Protein AF-A0AA37HXV7-F1 (afdb_monomer_lite)

Structure (mmCIF, N/CA/C/O backbone):
data_AF-A0AA37HXV7-F1
#
_entry.id   AF-A0AA37HXV7-F1
#
loop_
_atom_site.group_PDB
_atom_site.id
_atom_site.type_symbol
_atom_site.label_atom_id
_atom_site.label_alt_id
_atom_site.label_comp_id
_atom_site.label_asym_id
_atom_site.label_entity_id
_atom_site.label_seq_id
_atom_site.pdbx_PDB_ins_code
_atom_site.Cartn_x
_atom_site.Cartn_y
_atom_site.Cartn_z
_atom_site.occupancy
_atom_site.B_iso_or_equiv
_atom_site.auth_seq_id
_atom_site.auth_comp_id
_atom_site.auth_asym_id
_atom_site.auth_atom_id
_atom_site.pdbx_PDB_model_num
ATOM 1 N N . MET A 1 1 ? -5.757 -23.510 -102.917 1.00 39.81 1 MET A N 1
ATOM 2 C CA . MET A 1 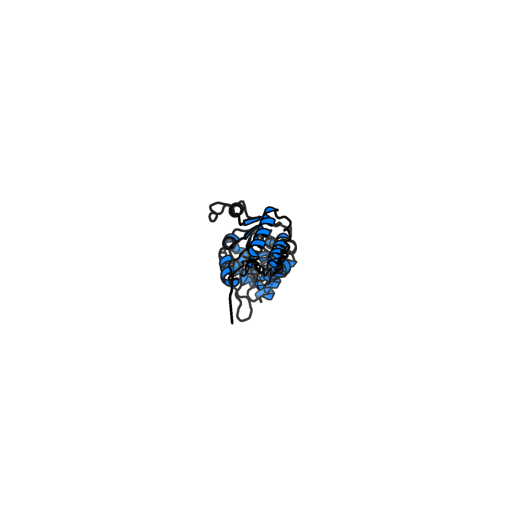1 ? -4.377 -24.038 -102.898 1.00 39.81 1 MET A CA 1
ATOM 3 C C . MET A 1 1 ? -3.640 -23.343 -101.765 1.00 39.81 1 MET A C 1
ATOM 5 O O . MET A 1 1 ? -3.392 -22.154 -101.885 1.00 39.81 1 MET A O 1
ATOM 9 N N . MET A 1 2 ? -3.372 -24.037 -100.654 1.00 39.84 2 MET A N 1
ATOM 10 C CA . MET A 1 2 ? -2.269 -23.631 -99.769 1.00 39.84 2 MET A CA 1
ATOM 11 C C . MET A 1 2 ? -0.951 -23.995 -100.458 1.00 39.84 2 MET A C 1
ATOM 13 O O . MET A 1 2 ? -0.912 -24.998 -101.176 1.00 39.84 2 MET A O 1
ATOM 17 N N . PRO A 1 3 ? 0.082 -23.162 -100.300 1.00 47.56 3 PRO A N 1
ATOM 18 C CA . PRO A 1 3 ? 1.214 -23.508 -99.419 1.00 47.56 3 PRO A CA 1
ATOM 19 C C . PRO A 1 3 ? 1.742 -22.230 -98.710 1.00 47.56 3 PRO A C 1
ATOM 21 O O . PRO A 1 3 ? 1.283 -21.138 -99.016 1.00 47.56 3 PRO A O 1
ATOM 24 N N . GLN A 1 4 ? 2.692 -22.172 -97.780 1.00 36.94 4 GLN A N 1
ATOM 25 C CA . GLN A 1 4 ? 3.446 -23.069 -96.900 1.00 36.94 4 GLN A CA 1
ATOM 26 C C . GLN A 1 4 ? 4.111 -22.115 -95.881 1.00 36.94 4 GLN A C 1
ATOM 28 O O . GLN A 1 4 ? 4.519 -21.013 -96.249 1.00 36.94 4 GLN A O 1
ATOM 33 N N . TYR A 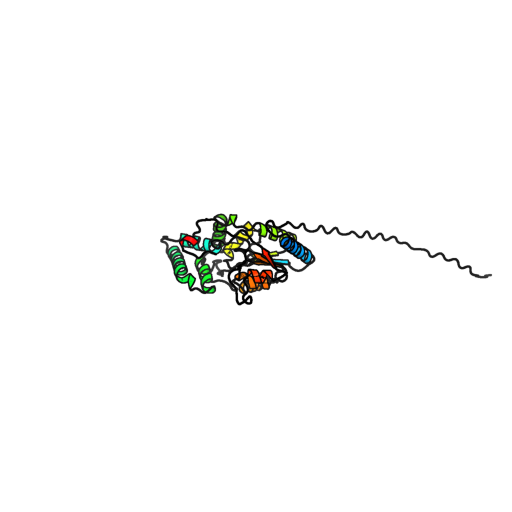1 5 ? 4.234 -22.528 -94.621 1.00 41.19 5 TYR A N 1
ATOM 34 C CA . TYR A 1 5 ? 5.084 -21.865 -93.625 1.00 41.19 5 TYR A CA 1
ATOM 35 C C . TYR A 1 5 ? 6.569 -22.084 -93.949 1.00 41.19 5 TYR A C 1
ATOM 37 O O . TYR A 1 5 ? 6.952 -23.217 -94.228 1.00 41.19 5 TYR A O 1
ATOM 45 N N . THR A 1 6 ? 7.403 -21.051 -93.781 1.00 40.97 6 THR A N 1
ATOM 46 C CA . THR A 1 6 ? 8.803 -21.214 -93.347 1.00 40.97 6 THR A CA 1
ATOM 47 C C . THR A 1 6 ? 9.250 -20.042 -92.479 1.00 40.97 6 THR A C 1
ATOM 49 O O . THR A 1 6 ? 8.996 -18.877 -92.786 1.00 40.97 6 THR A O 1
ATOM 52 N N . ASP A 1 7 ? 9.920 -20.416 -91.397 1.00 43.56 7 ASP A N 1
ATOM 53 C CA . ASP A 1 7 ? 10.338 -19.655 -90.230 1.00 43.56 7 ASP A CA 1
ATOM 54 C C . ASP A 1 7 ? 11.250 -18.454 -90.492 1.00 43.56 7 ASP A C 1
ATOM 56 O O . ASP A 1 7 ? 12.258 -18.561 -91.191 1.00 43.56 7 ASP A O 1
ATOM 60 N N . LYS A 1 8 ? 10.996 -17.359 -89.764 1.00 40.41 8 LYS A N 1
ATOM 61 C CA . LYS A 1 8 ? 12.061 -16.526 -89.192 1.00 40.41 8 LYS A CA 1
ATOM 62 C C . LYS A 1 8 ? 11.689 -16.106 -87.774 1.00 40.41 8 LYS A C 1
ATOM 64 O O . LYS A 1 8 ? 10.814 -15.278 -87.547 1.00 40.41 8 LYS A O 1
ATOM 69 N N . VAL A 1 9 ? 12.406 -16.717 -86.840 1.00 44.56 9 VAL A N 1
ATOM 70 C CA . VAL A 1 9 ? 12.555 -16.334 -85.440 1.00 44.56 9 VAL A CA 1
ATOM 71 C C . VAL A 1 9 ? 12.877 -14.839 -85.349 1.00 44.56 9 VAL A C 1
ATOM 73 O O . VAL A 1 9 ? 13.932 -14.409 -85.811 1.00 44.56 9 VAL A O 1
ATOM 76 N N . LEU A 1 10 ? 11.997 -14.055 -84.724 1.00 38.91 10 LEU A N 1
ATOM 77 C CA . LEU A 1 10 ? 12.388 -12.790 -84.114 1.00 38.91 10 LEU A CA 1
ATOM 78 C C . LEU A 1 10 ? 11.618 -12.578 -82.808 1.00 38.91 10 LEU A C 1
ATOM 80 O O . LEU A 1 10 ? 10.433 -12.262 -82.766 1.00 38.91 10 LEU A O 1
ATOM 84 N N . THR A 1 11 ? 12.360 -12.816 -81.740 1.00 44.06 11 THR A N 1
ATOM 85 C CA . THR A 1 11 ? 12.106 -12.542 -80.334 1.00 44.06 11 THR A CA 1
ATOM 86 C C . THR A 1 11 ? 11.553 -11.135 -80.102 1.00 44.06 11 THR A C 1
ATOM 88 O O . THR A 1 11 ? 12.293 -10.172 -80.270 1.00 44.06 11 THR A O 1
ATOM 91 N N . ILE A 1 12 ? 10.313 -11.002 -79.620 1.00 40.00 12 ILE A N 1
ATOM 92 C CA . ILE A 1 12 ? 9.894 -9.843 -78.815 1.00 40.00 12 ILE A CA 1
ATOM 93 C C . ILE A 1 12 ? 9.020 -10.357 -77.669 1.00 40.00 12 ILE A C 1
ATOM 95 O O . ILE A 1 12 ? 7.839 -10.656 -77.828 1.00 40.00 12 ILE A O 1
ATOM 99 N N . ALA A 1 13 ? 9.649 -10.488 -76.502 1.00 39.41 13 ALA A N 1
ATOM 100 C CA . ALA A 1 13 ? 8.980 -10.678 -75.229 1.00 39.41 13 ALA A CA 1
ATOM 101 C C . ALA A 1 13 ? 8.152 -9.422 -74.917 1.00 39.41 13 ALA A C 1
ATOM 103 O O . ALA A 1 13 ? 8.706 -8.340 -74.723 1.00 39.41 13 ALA A O 1
ATOM 104 N N . LEU A 1 14 ? 6.826 -9.558 -74.876 1.00 39.84 14 LEU A N 1
ATOM 105 C CA . LEU A 1 14 ? 5.950 -8.512 -74.359 1.00 39.84 14 LEU A CA 1
ATOM 106 C C . LEU A 1 14 ? 6.088 -8.489 -72.829 1.00 39.84 14 LEU A C 1
ATOM 108 O O . LEU A 1 14 ? 5.489 -9.289 -72.111 1.00 39.84 14 LEU A O 1
ATOM 112 N N . LEU A 1 15 ? 6.937 -7.583 -72.345 1.00 39.03 15 LEU A N 1
ATOM 113 C CA . LEU A 1 15 ? 7.048 -7.189 -70.945 1.00 39.03 15 LEU A CA 1
ATOM 114 C C . LEU A 1 15 ? 5.711 -6.598 -70.477 1.00 39.03 15 LEU A C 1
ATOM 116 O O . LEU A 1 15 ? 5.388 -5.445 -70.753 1.00 39.03 15 LEU A O 1
ATOM 120 N N . VAL A 1 16 ? 4.935 -7.396 -69.744 1.00 42.59 16 VAL A N 1
ATOM 121 C CA . VAL A 1 16 ? 3.858 -6.901 -68.882 1.00 42.59 16 VAL A CA 1
ATOM 122 C C . VAL A 1 16 ? 4.517 -6.299 -67.644 1.00 42.59 16 VAL A C 1
ATOM 124 O O . VAL A 1 16 ? 4.702 -6.966 -66.629 1.00 42.59 16 VAL A O 1
ATOM 127 N N . THR A 1 17 ? 4.913 -5.032 -67.721 1.00 44.53 17 THR A N 1
ATOM 128 C CA . THR A 1 17 ? 5.356 -4.275 -66.546 1.00 44.53 17 THR A CA 1
ATOM 129 C C . THR A 1 17 ? 4.129 -3.651 -65.891 1.00 44.53 17 THR A C 1
ATOM 131 O O . THR A 1 17 ? 3.803 -2.484 -66.094 1.00 44.53 17 THR A O 1
A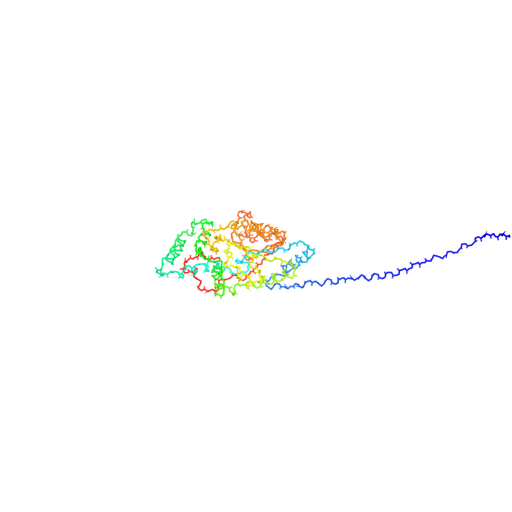TOM 134 N N . PHE A 1 18 ? 3.406 -4.453 -65.110 1.00 45.66 18 PHE A N 1
ATOM 135 C CA . PHE A 1 18 ? 2.423 -3.934 -64.165 1.00 45.66 18 PHE A CA 1
ATOM 136 C C . PHE A 1 18 ? 3.211 -3.264 -63.031 1.00 45.66 18 PHE A C 1
ATOM 138 O O . PHE A 1 18 ? 3.696 -3.928 -62.116 1.00 45.66 18 PHE A O 1
ATOM 145 N N . PHE A 1 19 ? 3.409 -1.947 -63.119 1.00 43.41 19 PHE A N 1
ATOM 146 C CA . PHE A 1 19 ? 3.932 -1.146 -62.012 1.00 43.41 19 PHE A CA 1
ATOM 147 C C . PHE A 1 19 ? 2.860 -1.091 -60.912 1.00 43.41 19 PHE A C 1
ATOM 149 O O . PHE A 1 19 ? 2.103 -0.132 -60.783 1.00 43.41 19 PHE A O 1
ATOM 156 N N . LEU A 1 20 ? 2.778 -2.152 -60.110 1.00 46.53 20 LEU A N 1
ATOM 157 C CA . LEU A 1 20 ? 2.186 -2.090 -58.781 1.00 46.53 20 LEU A CA 1
ATOM 158 C C . LEU A 1 20 ? 3.150 -1.273 -57.923 1.00 46.53 20 LEU A C 1
ATOM 160 O O . LEU A 1 20 ? 4.052 -1.801 -57.278 1.00 46.53 20 LEU A O 1
ATOM 164 N N . VAL A 1 21 ? 2.970 0.048 -57.932 1.00 49.41 21 VAL A N 1
ATOM 165 C CA . VAL A 1 21 ? 3.479 0.897 -56.858 1.00 49.41 21 VAL A CA 1
ATOM 166 C C . VAL A 1 21 ? 2.652 0.544 -55.626 1.00 49.41 21 VAL A C 1
ATOM 168 O O . VAL A 1 21 ? 1.677 1.208 -55.283 1.00 49.41 21 VAL A O 1
ATOM 171 N N . THR A 1 22 ? 3.012 -0.549 -54.957 1.00 50.81 22 THR A N 1
ATOM 172 C CA . THR A 1 22 ? 2.694 -0.723 -53.546 1.00 50.81 22 THR A CA 1
ATOM 173 C C . THR A 1 22 ? 3.441 0.381 -52.822 1.00 50.81 22 THR A C 1
ATOM 175 O O . THR A 1 22 ? 4.604 0.224 -52.451 1.00 50.81 22 THR A O 1
ATOM 178 N N . SER A 1 23 ? 2.791 1.534 -52.660 1.00 48.72 23 SER A N 1
ATOM 179 C CA . SER A 1 23 ? 3.172 2.487 -51.631 1.00 48.72 23 SER A CA 1
ATOM 180 C C . SER A 1 23 ? 3.088 1.729 -50.317 1.00 48.72 23 SER A C 1
ATOM 182 O O . SER A 1 23 ? 2.010 1.549 -49.750 1.00 48.72 23 SER A O 1
ATOM 184 N N . CYS A 1 24 ? 4.235 1.224 -49.875 1.00 45.03 24 CYS A N 1
ATOM 185 C CA . CYS A 1 24 ? 4.436 0.757 -48.525 1.00 45.03 24 CYS A CA 1
ATOM 186 C C . CYS A 1 24 ? 4.174 1.984 -47.653 1.00 45.03 24 CYS A C 1
ATOM 188 O O . CYS A 1 24 ? 5.046 2.833 -47.474 1.00 45.03 24 CYS A O 1
ATOM 190 N N . ARG A 1 25 ? 2.924 2.159 -47.210 1.00 45.50 25 ARG A N 1
ATOM 191 C CA . ARG A 1 25 ? 2.615 3.083 -46.130 1.00 45.50 25 ARG A CA 1
ATOM 192 C C . ARG A 1 25 ? 3.338 2.494 -44.934 1.00 45.50 25 ARG A C 1
ATOM 194 O O . ARG A 1 25 ? 2.813 1.606 -44.270 1.00 45.50 25 ARG A O 1
ATOM 201 N N . THR A 1 26 ? 4.559 2.958 -44.693 1.00 47.03 26 THR A N 1
ATOM 202 C CA . THR A 1 26 ? 5.122 2.958 -43.353 1.00 47.03 26 THR A CA 1
ATOM 203 C C . THR A 1 26 ? 4.067 3.637 -42.501 1.00 47.03 26 THR A C 1
ATOM 205 O O . THR A 1 26 ? 3.875 4.852 -42.577 1.00 47.03 26 THR A O 1
ATOM 208 N N . VAL A 1 27 ? 3.284 2.838 -41.777 1.00 49.47 27 VAL A N 1
ATOM 209 C CA . VAL A 1 27 ? 2.524 3.344 -40.647 1.00 49.47 27 VAL A CA 1
ATOM 210 C C . VAL A 1 27 ? 3.603 3.958 -39.773 1.00 49.47 27 VAL A C 1
ATOM 212 O O . VAL A 1 27 ? 4.400 3.232 -39.184 1.00 49.47 27 VAL A O 1
ATOM 215 N N . ASN A 1 28 ? 3.710 5.287 -39.787 1.00 44.28 28 ASN A N 1
ATOM 216 C CA . ASN A 1 28 ? 4.469 6.001 -38.780 1.00 44.28 28 ASN A CA 1
ATOM 217 C C . ASN A 1 28 ? 3.751 5.678 -37.481 1.00 44.28 28 ASN A C 1
ATOM 219 O O . ASN A 1 28 ? 2.749 6.301 -37.137 1.00 44.28 28 ASN A O 1
ATOM 223 N N . GLN A 1 29 ? 4.200 4.613 -36.828 1.00 52.06 29 GLN A N 1
ATOM 224 C CA . GLN A 1 29 ? 3.787 4.261 -35.494 1.00 52.06 29 GLN A CA 1
ATOM 225 C C . GLN A 1 29 ? 4.320 5.410 -34.647 1.00 52.06 29 GLN A C 1
ATOM 227 O O . GLN A 1 29 ? 5.510 5.474 -34.352 1.00 52.06 29 GLN A O 1
ATOM 232 N N . THR A 1 30 ? 3.473 6.406 -34.392 1.00 57.44 30 THR A N 1
ATOM 233 C CA . THR A 1 30 ? 3.793 7.501 -33.483 1.00 57.44 30 THR A CA 1
ATOM 234 C C . THR A 1 30 ? 4.174 6.850 -32.167 1.00 57.44 30 THR A C 1
ATOM 236 O O . THR A 1 30 ? 3.317 6.270 -31.500 1.00 57.44 30 THR A O 1
ATOM 239 N N . SER A 1 31 ? 5.469 6.862 -31.850 1.00 72.25 31 SER A N 1
ATOM 240 C CA . SER A 1 31 ? 5.980 6.311 -30.603 1.00 72.25 31 SER A CA 1
ATOM 241 C C . SER A 1 31 ? 5.248 6.998 -29.461 1.00 72.25 31 SER A C 1
ATOM 243 O O . SER A 1 31 ? 5.222 8.232 -29.413 1.00 72.25 31 SER A O 1
ATOM 245 N N . ILE A 1 32 ? 4.639 6.216 -28.572 1.00 83.25 32 ILE A N 1
ATOM 246 C CA . ILE A 1 32 ? 3.973 6.754 -27.387 1.00 83.25 32 ILE A CA 1
ATOM 247 C C . ILE A 1 32 ? 5.029 7.562 -26.608 1.00 83.25 32 ILE A C 1
ATOM 249 O O . ILE A 1 32 ? 6.105 7.032 -26.320 1.00 83.25 32 ILE A O 1
ATOM 253 N N . PRO A 1 33 ? 4.798 8.859 -26.335 1.00 87.31 33 PRO A N 1
ATOM 254 C CA . PRO A 1 33 ? 5.817 9.706 -25.735 1.00 87.31 33 PRO A CA 1
ATOM 255 C C . PRO A 1 33 ? 6.066 9.308 -24.275 1.00 87.31 33 PRO A C 1
ATOM 257 O O . PRO A 1 33 ? 5.155 9.343 -23.441 1.00 87.31 33 PRO A O 1
ATOM 260 N N . TYR A 1 34 ? 7.323 8.984 -23.968 1.00 94.06 34 TYR A N 1
ATOM 261 C CA . TYR A 1 34 ? 7.798 8.730 -22.611 1.00 94.06 34 TYR A CA 1
ATOM 262 C C . TYR A 1 34 ? 8.127 10.043 -21.894 1.00 94.06 34 TYR A C 1
ATOM 264 O O . TYR A 1 34 ? 8.890 10.868 -22.402 1.00 94.06 34 TYR A O 1
ATOM 272 N N . GLN A 1 35 ? 7.583 10.226 -20.693 1.00 96.88 35 GLN A N 1
ATOM 273 C CA . GLN A 1 35 ? 7.955 11.317 -19.800 1.00 96.88 35 GLN A CA 1
ATOM 274 C C . GLN A 1 35 ? 9.081 10.855 -18.873 1.00 96.88 35 GLN A C 1
ATOM 276 O O . GLN A 1 35 ? 8.900 9.905 -18.117 1.00 96.88 35 GLN A O 1
ATOM 281 N N . GLN A 1 36 ? 10.229 11.536 -18.914 1.00 97.19 36 GLN A N 1
ATOM 282 C CA . GLN A 1 36 ? 11.330 11.257 -17.989 1.00 97.19 36 GLN A CA 1
ATOM 283 C C . GLN A 1 36 ? 10.863 11.421 -16.538 1.00 97.19 36 GLN A C 1
ATOM 285 O O . GLN A 1 36 ? 10.231 12.419 -16.190 1.00 97.19 36 GLN A O 1
ATOM 290 N N . ILE A 1 37 ? 11.190 10.435 -15.708 1.00 98.00 37 ILE A N 1
ATOM 291 C CA . ILE A 1 37 ? 10.926 10.446 -14.275 1.00 98.00 37 ILE A CA 1
ATOM 292 C C . ILE A 1 37 ? 12.051 11.247 -13.618 1.00 98.00 37 ILE A C 1
ATOM 294 O O . ILE A 1 37 ? 13.210 10.821 -13.605 1.00 98.00 37 ILE A O 1
ATOM 298 N N . THR A 1 38 ? 11.717 12.440 -13.130 1.00 95.94 38 THR A N 1
ATOM 299 C CA . THR A 1 38 ? 12.664 13.343 -12.466 1.00 95.94 38 THR A CA 1
ATOM 300 C C . THR A 1 38 ? 13.196 12.718 -11.179 1.00 95.94 38 THR A C 1
ATOM 302 O O . THR A 1 38 ? 12.444 12.117 -10.423 1.00 95.94 38 THR A O 1
ATOM 305 N N . GLY A 1 39 ? 14.496 12.877 -10.921 1.00 95.31 39 GLY A N 1
ATOM 306 C CA . GLY A 1 39 ? 15.170 12.318 -9.743 1.00 95.31 39 GLY A CA 1
ATOM 307 C C . GLY A 1 39 ? 15.740 10.915 -9.962 1.00 95.31 39 GLY A C 1
ATOM 308 O O . GLY A 1 39 ? 16.703 10.552 -9.296 1.00 95.31 39 GLY A O 1
ATOM 309 N N . TRP A 1 40 ? 15.228 10.169 -10.943 1.00 97.94 40 TRP A N 1
ATOM 310 C CA . TRP A 1 40 ? 15.747 8.846 -11.286 1.00 97.94 40 TRP A CA 1
ATOM 311 C C . TRP A 1 40 ? 16.976 8.929 -12.187 1.00 97.94 40 TRP A C 1
ATOM 313 O O . TRP A 1 40 ? 17.148 9.863 -12.982 1.00 97.94 40 TRP A O 1
ATOM 323 N N . SER A 1 41 ? 17.826 7.907 -12.122 1.00 97.81 41 SER A N 1
ATOM 324 C CA . SER A 1 41 ? 19.011 7.825 -12.968 1.00 97.81 41 SER A CA 1
ATOM 325 C C . SER A 1 41 ? 18.648 7.716 -14.458 1.00 97.81 41 SER A C 1
ATOM 327 O O . SER A 1 41 ? 17.571 7.248 -14.850 1.00 97.81 41 SER A O 1
ATOM 329 N N . ARG A 1 42 ? 19.590 8.100 -15.334 1.00 97.88 42 ARG A N 1
ATOM 330 C CA . ARG A 1 42 ? 19.444 7.894 -16.789 1.00 97.88 42 ARG A CA 1
ATOM 331 C C . ARG A 1 42 ? 19.273 6.415 -17.144 1.00 97.88 42 ARG A C 1
ATOM 333 O O . ARG A 1 42 ? 18.554 6.102 -18.086 1.00 97.88 42 ARG A O 1
ATOM 340 N N . HIS A 1 43 ? 19.930 5.526 -16.397 1.00 97.44 43 HIS A N 1
ATOM 341 C CA . HIS A 1 43 ? 19.836 4.086 -16.609 1.00 97.44 43 HIS A CA 1
ATOM 342 C C . HIS A 1 43 ? 18.429 3.570 -16.287 1.00 97.44 43 HIS A C 1
ATOM 344 O O . HIS A 1 43 ? 17.817 2.930 -17.136 1.00 97.44 43 HIS A O 1
ATOM 350 N N . SER A 1 44 ? 17.878 3.944 -15.132 1.00 98.38 44 SER A N 1
ATOM 351 C CA . SER A 1 44 ? 16.527 3.557 -14.713 1.00 98.38 44 SER A CA 1
ATOM 352 C C . SER A 1 44 ? 15.465 4.066 -15.686 1.00 98.38 44 SER A C 1
ATOM 354 O O . SER A 1 44 ? 14.617 3.300 -16.138 1.00 98.38 44 SER A O 1
ATOM 356 N N . ASN A 1 45 ? 15.553 5.333 -16.108 1.00 98.50 45 ASN A N 1
ATOM 357 C CA . ASN A 1 45 ? 14.661 5.882 -17.135 1.00 98.50 45 ASN A CA 1
ATOM 358 C C . ASN A 1 45 ? 14.750 5.111 -18.466 1.00 98.50 45 ASN A C 1
ATOM 360 O O . ASN A 1 45 ? 13.728 4.855 -19.108 1.00 98.50 45 ASN A O 1
ATOM 364 N N . ALA A 1 46 ? 15.955 4.712 -18.882 1.00 97.75 46 ALA A N 1
ATOM 365 C CA . ALA A 1 46 ? 16.145 3.895 -20.078 1.00 97.75 46 ALA A CA 1
ATOM 366 C C . ALA A 1 46 ? 15.556 2.482 -19.916 1.00 97.75 46 ALA A C 1
ATOM 368 O O . ALA A 1 46 ? 14.923 1.988 -20.848 1.00 97.75 46 ALA A O 1
ATOM 369 N N . GLN A 1 47 ? 15.695 1.853 -18.743 1.00 98.31 47 GLN A N 1
ATOM 370 C CA . GLN A 1 47 ? 15.091 0.549 -18.445 1.00 98.31 47 GLN A CA 1
ATOM 371 C C . GLN A 1 47 ? 13.559 0.606 -18.475 1.00 98.31 47 GLN A C 1
ATOM 373 O O . GLN A 1 47 ? 12.944 -0.256 -19.102 1.00 98.31 47 GLN A O 1
ATOM 378 N N . VAL A 1 48 ? 12.935 1.632 -17.881 1.00 98.50 48 VAL A N 1
ATOM 379 C CA . VAL A 1 48 ? 11.475 1.831 -17.972 1.00 98.50 48 VAL A CA 1
ATOM 380 C C . VAL A 1 48 ? 11.057 2.029 -19.427 1.00 98.50 48 VAL A C 1
ATOM 382 O O . VAL A 1 48 ? 10.138 1.362 -19.895 1.00 98.50 48 VAL A O 1
ATOM 385 N N . THR A 1 49 ? 11.757 2.887 -20.174 1.00 97.81 49 THR A N 1
ATOM 386 C CA . THR A 1 49 ? 11.462 3.126 -21.598 1.00 97.81 49 THR A CA 1
ATOM 387 C C . THR A 1 49 ? 11.529 1.827 -22.405 1.00 97.81 49 THR A C 1
ATOM 389 O O . THR A 1 49 ? 10.613 1.519 -23.166 1.00 97.81 49 THR A O 1
ATOM 392 N N . HIS A 1 50 ? 12.582 1.033 -22.207 1.00 97.06 50 HIS A N 1
ATOM 393 C CA . HIS A 1 50 ? 12.759 -0.251 -22.878 1.00 97.06 50 HIS A CA 1
ATOM 394 C C . HIS A 1 50 ? 11.660 -1.258 -22.506 1.00 97.06 50 HIS A C 1
ATOM 396 O O . HIS A 1 50 ? 11.101 -1.924 -23.378 1.00 97.06 50 HIS A O 1
ATOM 402 N N . PHE A 1 51 ? 11.301 -1.346 -21.224 1.00 98.00 51 PHE A N 1
ATOM 403 C CA . PHE A 1 51 ? 10.199 -2.183 -20.750 1.00 98.00 51 PHE A CA 1
ATOM 404 C C . PHE A 1 51 ? 8.860 -1.807 -21.408 1.00 98.00 51 PHE A C 1
ATOM 406 O O . PHE A 1 51 ? 8.123 -2.673 -21.879 1.00 98.00 51 PHE A O 1
ATOM 413 N N . LEU A 1 52 ? 8.551 -0.515 -21.505 1.00 97.56 52 LEU A N 1
ATOM 414 C CA . LEU A 1 52 ? 7.322 -0.047 -22.149 1.00 97.56 52 LEU A CA 1
ATOM 415 C C . LEU A 1 52 ? 7.304 -0.397 -23.646 1.00 97.56 52 LEU A C 1
ATOM 417 O O . LEU A 1 52 ? 6.350 -1.001 -24.129 1.00 97.56 52 LEU A O 1
ATOM 421 N N . GLN A 1 53 ? 8.400 -0.132 -24.360 1.00 94.94 53 GLN A N 1
ATOM 422 C CA . GLN A 1 53 ? 8.522 -0.438 -25.792 1.00 94.94 53 GLN A CA 1
ATOM 423 C C . GLN A 1 53 ? 8.402 -1.938 -26.092 1.00 94.94 53 GLN A C 1
ATOM 425 O O . GLN A 1 53 ? 7.740 -2.342 -27.048 1.00 94.94 53 GLN A O 1
ATOM 430 N N . THR A 1 54 ? 9.022 -2.789 -25.273 1.00 94.38 54 THR A N 1
ATOM 431 C CA . THR A 1 54 ? 8.978 -4.251 -25.461 1.00 94.38 54 THR A CA 1
ATOM 432 C C . THR A 1 54 ? 7.610 -4.850 -25.145 1.00 94.38 54 THR A C 1
ATOM 434 O O . THR A 1 54 ? 7.267 -5.906 -25.676 1.00 94.38 54 THR A O 1
ATOM 437 N N . THR A 1 55 ? 6.793 -4.166 -24.342 1.00 95.88 55 THR A N 1
ATOM 438 C CA . THR A 1 55 ? 5.436 -4.608 -24.001 1.00 95.88 55 THR A CA 1
ATOM 439 C C . THR A 1 55 ? 4.356 -4.000 -24.897 1.00 95.88 55 THR A C 1
ATOM 441 O O . THR A 1 55 ? 3.204 -4.429 -24.828 1.00 95.88 55 THR A O 1
ATOM 444 N N . ASP A 1 56 ? 4.674 -3.048 -25.780 1.00 91.88 56 ASP A N 1
ATOM 445 C CA . ASP A 1 56 ? 3.684 -2.337 -26.605 1.00 91.88 56 ASP A CA 1
ATOM 446 C C . ASP A 1 56 ? 2.862 -3.250 -27.510 1.00 91.88 56 ASP A C 1
ATOM 448 O O . ASP A 1 56 ? 1.646 -3.090 -27.614 1.00 91.88 56 ASP A O 1
ATOM 452 N N . THR A 1 57 ? 3.507 -4.252 -28.101 1.00 91.56 57 THR A N 1
ATOM 453 C CA . THR A 1 57 ? 2.867 -5.196 -29.029 1.00 91.56 57 THR A CA 1
ATOM 454 C C . THR A 1 57 ? 2.084 -6.310 -28.329 1.00 91.56 57 THR A C 1
ATOM 456 O O . THR A 1 57 ? 1.385 -7.081 -28.994 1.00 91.56 57 THR A O 1
ATOM 459 N N . MET A 1 58 ? 2.166 -6.407 -26.996 1.00 94.12 58 MET A N 1
ATOM 460 C CA . MET A 1 58 ? 1.441 -7.424 -26.238 1.00 94.12 58 MET A CA 1
ATOM 461 C C . MET A 1 58 ? -0.066 -7.182 -26.315 1.00 94.12 58 MET A C 1
ATOM 463 O O . MET A 1 58 ? -0.554 -6.095 -26.015 1.00 94.12 58 MET A O 1
ATOM 467 N N . LYS A 1 59 ? -0.804 -8.237 -26.674 1.00 92.69 59 LYS A N 1
ATOM 468 C CA . LYS A 1 59 ? -2.276 -8.238 -26.732 1.00 92.69 59 LYS A CA 1
ATOM 469 C C . LYS A 1 59 ? -2.937 -8.708 -25.432 1.00 92.69 59 LYS A C 1
ATOM 471 O O . LYS A 1 59 ? -4.149 -8.599 -25.291 1.00 92.69 59 LYS A O 1
ATOM 476 N N . SER A 1 60 ? -2.163 -9.282 -24.512 1.00 94.19 60 SER A N 1
ATOM 477 C CA . SER A 1 60 ? -2.645 -9.706 -23.197 1.00 94.19 60 SER A CA 1
ATOM 478 C C . SER A 1 60 ? -2.837 -8.510 -22.263 1.00 94.19 60 SER A C 1
ATOM 480 O O . SER A 1 60 ? -2.205 -7.472 -22.455 1.00 94.19 60 SER A O 1
ATOM 482 N N . ARG A 1 61 ? -3.640 -8.687 -21.202 1.00 96.88 61 ARG A N 1
ATOM 483 C CA . ARG A 1 61 ? -3.757 -7.709 -20.107 1.00 96.88 61 ARG A CA 1
ATOM 484 C C . ARG A 1 61 ? -2.367 -7.345 -19.578 1.00 96.88 61 ARG A C 1
ATOM 486 O O . ARG A 1 61 ? -1.594 -8.232 -19.210 1.00 96.88 61 ARG A O 1
ATOM 493 N N . LYS A 1 62 ? -2.053 -6.049 -19.556 1.00 98.31 62 LYS A N 1
ATOM 494 C CA . LYS A 1 62 ? -0.797 -5.515 -19.022 1.00 98.31 62 LYS A CA 1
ATOM 495 C C . LYS A 1 62 ? -1.076 -5.000 -17.620 1.00 98.31 62 LYS A C 1
ATOM 497 O O . LYS A 1 62 ? -1.771 -4.008 -17.463 1.00 98.31 62 LYS A O 1
ATOM 502 N N . VAL A 1 63 ? -0.576 -5.696 -16.609 1.00 98.81 63 VAL A N 1
ATOM 503 C CA . VAL A 1 63 ? -0.828 -5.359 -15.203 1.00 98.81 63 VAL A CA 1
ATOM 504 C C . VAL A 1 63 ? 0.466 -4.882 -14.558 1.00 98.81 63 VAL A C 1
ATOM 506 O O . VAL A 1 63 ? 1.499 -5.551 -14.673 1.00 98.81 63 VAL A O 1
ATOM 509 N N . ALA A 1 64 ? 0.392 -3.755 -13.858 1.00 98.94 64 ALA A N 1
ATOM 510 C CA . ALA A 1 64 ? 1.420 -3.267 -12.950 1.00 98.94 64 ALA A CA 1
ATOM 511 C C . ALA A 1 64 ? 0.845 -3.197 -11.529 1.00 98.94 64 ALA A C 1
ATOM 513 O O . ALA A 1 64 ? -0.221 -2.614 -11.330 1.00 98.94 64 ALA A O 1
ATOM 514 N N . VAL A 1 65 ? 1.540 -3.796 -10.561 1.00 98.94 65 VAL A N 1
ATOM 515 C CA . VAL A 1 65 ? 1.153 -3.775 -9.142 1.00 98.94 65 VAL A CA 1
ATOM 516 C C . VAL A 1 65 ? 2.129 -2.933 -8.331 1.00 98.94 65 VAL A C 1
ATOM 518 O O . VAL A 1 65 ? 3.337 -2.970 -8.561 1.00 98.94 65 VAL A O 1
ATOM 521 N N . PHE A 1 66 ? 1.603 -2.189 -7.371 1.00 98.94 66 PHE A N 1
ATOM 522 C CA . PHE A 1 66 ? 2.370 -1.315 -6.496 1.00 98.94 66 PHE A CA 1
ATOM 523 C C . PHE A 1 66 ? 1.984 -1.603 -5.053 1.00 98.94 66 PHE A C 1
ATOM 525 O O . PHE A 1 66 ? 0.801 -1.720 -4.745 1.00 98.94 66 PHE A O 1
ATOM 532 N N . ASP A 1 67 ? 2.953 -1.683 -4.156 1.00 98.88 67 ASP A N 1
ATOM 533 C CA . ASP A 1 67 ? 2.671 -1.374 -2.757 1.00 98.88 67 ASP A CA 1
ATOM 534 C C . ASP A 1 67 ? 2.297 0.120 -2.596 1.00 98.88 67 ASP A C 1
ATOM 536 O O . ASP A 1 67 ? 2.426 0.892 -3.548 1.00 98.88 67 ASP A O 1
ATOM 540 N N . CYS A 1 68 ? 1.793 0.541 -1.430 1.00 98.62 68 CYS A N 1
ATOM 541 C CA . CYS A 1 68 ? 1.442 1.941 -1.182 1.00 98.62 68 CYS A CA 1
ATOM 542 C C . CYS A 1 68 ? 2.411 2.660 -0.236 1.00 98.62 68 CYS A C 1
ATOM 544 O O . CYS A 1 68 ? 2.988 3.677 -0.623 1.00 98.62 68 CYS A O 1
ATOM 546 N N . ASP A 1 69 ? 2.570 2.188 0.997 1.00 98.50 69 ASP A N 1
ATOM 547 C CA . ASP A 1 69 ? 3.305 2.909 2.036 1.00 98.50 69 ASP A CA 1
ATOM 548 C C . ASP A 1 69 ? 4.827 2.770 1.856 1.00 98.50 69 ASP A C 1
ATOM 550 O O . ASP A 1 69 ? 5.401 1.693 1.961 1.00 98.50 69 ASP A O 1
ATOM 554 N N . GLY A 1 70 ? 5.503 3.884 1.590 1.00 98.25 70 GLY A N 1
ATOM 555 C CA . GLY A 1 70 ? 6.917 3.944 1.218 1.00 98.25 70 GLY A CA 1
ATOM 556 C C . GLY A 1 70 ? 7.182 3.560 -0.242 1.00 98.25 70 GLY A C 1
ATOM 557 O O . GLY A 1 70 ? 8.336 3.555 -0.671 1.00 98.25 70 GLY A O 1
ATOM 558 N N . THR A 1 71 ? 6.124 3.301 -1.024 1.00 98.75 71 THR A N 1
ATOM 559 C CA . THR A 1 71 ? 6.198 2.984 -2.461 1.00 98.75 71 THR A CA 1
ATOM 560 C C . THR A 1 71 ? 5.491 4.021 -3.335 1.00 98.75 71 THR A C 1
ATOM 562 O O . THR A 1 71 ? 6.026 4.424 -4.360 1.00 98.75 71 THR A O 1
ATOM 565 N N . LEU A 1 72 ? 4.296 4.470 -2.951 1.00 98.75 72 LEU A N 1
ATOM 566 C CA . LEU A 1 72 ? 3.533 5.532 -3.619 1.00 98.75 72 LEU A CA 1
ATOM 567 C C . LEU A 1 72 ? 3.409 6.777 -2.732 1.00 98.75 72 LEU A C 1
ATOM 569 O O . LEU A 1 72 ? 3.476 7.902 -3.226 1.00 98.75 72 LEU A O 1
ATOM 573 N N . ILE A 1 73 ? 3.224 6.589 -1.428 1.00 98.25 73 ILE A N 1
ATOM 574 C CA . ILE A 1 73 ? 3.097 7.661 -0.434 1.00 98.25 73 ILE A CA 1
ATOM 575 C C . ILE A 1 73 ? 4.129 7.405 0.660 1.00 98.25 73 ILE A C 1
ATOM 577 O O . ILE A 1 73 ? 4.284 6.265 1.078 1.00 98.25 73 ILE A O 1
ATOM 581 N N . GLY A 1 74 ? 4.816 8.440 1.140 1.00 98.12 74 GLY A N 1
ATOM 582 C CA . GLY A 1 74 ? 5.797 8.323 2.218 1.00 98.12 74 GLY A CA 1
ATOM 583 C C . GLY A 1 74 ? 5.204 7.736 3.499 1.00 98.12 74 GLY A C 1
ATOM 584 O O . GLY A 1 74 ? 4.099 8.103 3.908 1.00 98.12 74 GLY A O 1
ATOM 585 N N . GLN A 1 75 ? 5.953 6.835 4.133 1.00 97.00 75 GLN A N 1
ATOM 586 C CA . GLN A 1 75 ? 5.534 6.107 5.333 1.00 97.00 75 GLN A CA 1
ATOM 587 C C . GLN A 1 75 ? 6.140 6.662 6.625 1.00 97.00 75 GLN A C 1
ATOM 589 O O . GLN A 1 75 ? 5.871 6.123 7.700 1.00 97.00 75 GLN A O 1
ATOM 594 N N . ARG A 1 76 ? 7.022 7.666 6.547 1.00 96.81 76 ARG A N 1
ATOM 595 C CA . ARG A 1 76 ? 7.721 8.193 7.724 1.00 96.81 76 ARG A CA 1
ATOM 596 C C . ARG A 1 76 ? 7.033 9.402 8.352 1.00 96.81 76 ARG A C 1
ATOM 598 O O . ARG A 1 76 ? 6.603 10.290 7.620 1.00 96.81 76 ARG A O 1
ATOM 605 N N . PRO A 1 77 ? 6.987 9.494 9.693 1.00 96.44 77 PRO A N 1
ATOM 606 C CA . PRO A 1 77 ? 7.443 8.491 10.662 1.00 96.44 77 PRO A CA 1
ATOM 607 C C . PRO A 1 77 ? 6.450 7.334 10.879 1.00 96.44 77 PRO A C 1
ATOM 609 O O . PRO A 1 77 ? 6.851 6.312 11.429 1.00 96.44 77 PRO A O 1
ATOM 612 N N . TYR A 1 78 ? 5.191 7.470 10.447 1.00 97.50 78 TYR A N 1
ATOM 613 C CA . TYR A 1 78 ? 4.142 6.464 10.650 1.00 97.50 78 TYR A CA 1
ATOM 614 C C . TYR A 1 78 ? 3.327 6.203 9.383 1.00 97.50 78 TYR A C 1
ATOM 616 O O . TYR A 1 78 ? 3.149 7.086 8.539 1.00 97.50 78 TYR A O 1
ATOM 624 N N . TYR A 1 79 ? 2.765 4.998 9.292 1.00 97.81 79 TYR A N 1
ATOM 625 C CA . TYR A 1 79 ? 1.828 4.620 8.239 1.00 97.81 79 TYR A CA 1
ATOM 626 C C . TYR A 1 79 ? 0.544 5.446 8.310 1.00 97.81 79 TYR A C 1
ATOM 628 O O . TYR A 1 79 ? 0.018 5.682 9.402 1.00 97.81 79 TYR A O 1
ATOM 636 N N . LEU A 1 80 ? -0.008 5.813 7.146 1.00 98.44 80 LEU A N 1
ATOM 637 C CA . LEU A 1 80 ? -1.314 6.477 7.069 1.00 98.44 80 LEU A CA 1
ATOM 638 C C . LEU A 1 80 ? -2.383 5.637 7.758 1.00 98.44 80 LEU A C 1
ATOM 640 O O . LEU A 1 80 ? -3.197 6.181 8.498 1.00 98.44 80 LEU A O 1
ATOM 644 N N . ASN A 1 81 ? -2.349 4.320 7.548 1.00 98.06 81 ASN A N 1
ATOM 645 C CA . ASN A 1 81 ? -3.234 3.361 8.191 1.00 98.06 81 ASN A CA 1
ATOM 646 C C . ASN A 1 81 ? -3.322 3.564 9.713 1.00 98.06 81 ASN A C 1
ATOM 648 O O . ASN A 1 81 ? -4.414 3.722 10.261 1.00 98.06 81 ASN A O 1
ATOM 652 N N . ASP A 1 82 ? -2.165 3.583 10.373 1.00 97.38 82 ASP A N 1
ATOM 653 C CA . ASP A 1 82 ? -2.065 3.620 11.830 1.00 97.38 82 ASP A CA 1
ATOM 654 C C . ASP A 1 82 ? -2.456 4.995 12.362 1.00 97.38 82 ASP A C 1
ATOM 656 O O . ASP A 1 82 ? -3.276 5.096 13.276 1.00 97.38 82 ASP A O 1
ATOM 660 N N . GLU A 1 83 ? -1.958 6.067 11.738 1.00 98.12 83 GLU A N 1
ATOM 661 C CA . GLU A 1 83 ? -2.333 7.431 12.116 1.00 98.12 83 GLU A CA 1
ATOM 662 C C . GLU A 1 83 ? -3.843 7.645 11.986 1.00 98.12 83 GLU A C 1
ATOM 664 O O . GLU A 1 83 ? -4.467 8.235 12.874 1.00 98.12 83 GLU A O 1
ATOM 669 N N . ALA A 1 84 ? -4.443 7.144 10.905 1.00 98.31 84 ALA A N 1
ATOM 670 C CA . ALA A 1 84 ? -5.863 7.289 10.632 1.00 98.31 84 ALA A CA 1
ATOM 671 C C . ALA A 1 84 ? -6.707 6.530 11.661 1.00 98.31 84 ALA A C 1
ATOM 673 O O . ALA A 1 84 ? -7.619 7.102 12.269 1.00 98.31 84 ALA A O 1
ATOM 674 N N . LEU A 1 85 ? -6.388 5.254 11.886 1.00 97.50 85 LEU A N 1
ATOM 675 C CA . LEU A 1 85 ? -7.155 4.394 12.776 1.00 97.50 85 LEU A CA 1
ATOM 676 C C . LEU A 1 85 ? -6.991 4.808 14.242 1.00 97.50 85 LEU A C 1
ATOM 678 O O . LEU A 1 85 ? -7.986 4.950 14.954 1.00 97.50 85 LEU A O 1
ATOM 682 N N . PHE A 1 86 ? -5.768 5.072 14.697 1.00 96.94 86 PHE A N 1
ATOM 683 C CA . PHE A 1 86 ? -5.513 5.418 16.096 1.00 96.94 86 PHE A CA 1
ATOM 684 C C . PHE A 1 86 ? -6.013 6.816 16.443 1.00 96.94 86 PHE A C 1
ATOM 686 O O . PHE A 1 86 ? -6.630 6.981 17.495 1.00 96.94 86 PHE A O 1
ATOM 693 N N . SER A 1 87 ? -5.876 7.799 15.544 1.00 96.50 87 SER A N 1
ATOM 694 C CA . SER A 1 87 ? -6.522 9.110 15.724 1.00 96.50 87 SER A CA 1
ATOM 695 C C . SER A 1 87 ? -8.040 8.982 15.851 1.00 96.50 87 SER A C 1
ATOM 697 O O . SER A 1 87 ? -8.657 9.640 16.693 1.00 96.50 87 SER A O 1
ATOM 699 N N . TYR A 1 88 ? -8.660 8.142 15.014 1.00 97.25 88 TYR A N 1
ATOM 700 C CA . TYR A 1 88 ? -10.099 7.892 15.062 1.00 97.25 88 TYR A CA 1
ATOM 701 C C . TYR A 1 88 ? -10.518 7.254 16.392 1.00 97.25 88 TYR A C 1
ATOM 703 O O . TYR A 1 88 ? -11.471 7.719 17.021 1.00 97.25 88 TYR A O 1
ATOM 711 N N . MET A 1 89 ? -9.782 6.245 16.865 1.00 96.81 89 MET A N 1
ATOM 712 C CA . MET A 1 89 ? -10.069 5.589 18.143 1.00 96.81 89 MET A CA 1
ATOM 713 C C . MET A 1 89 ? -9.859 6.525 19.338 1.00 96.81 89 MET A C 1
ATOM 715 O O . MET A 1 89 ? -10.666 6.544 20.269 1.00 96.81 89 MET A O 1
ATOM 719 N N . ALA A 1 90 ? -8.832 7.370 19.297 1.00 93.81 90 ALA A N 1
ATOM 720 C CA . ALA A 1 90 ? -8.542 8.338 20.349 1.00 93.81 90 ALA A CA 1
ATOM 721 C C . ALA A 1 90 ? -9.645 9.387 20.531 1.00 93.81 90 ALA A C 1
ATOM 723 O O . ALA A 1 90 ? -9.859 9.869 21.643 1.00 93.81 90 ALA A O 1
ATOM 724 N N . ALA A 1 91 ? -10.403 9.697 19.476 1.00 94.50 91 ALA A N 1
ATOM 725 C CA . ALA A 1 91 ? -11.545 10.607 19.550 1.00 94.50 91 ALA A CA 1
ATOM 726 C C . ALA A 1 91 ? -12.698 10.077 20.428 1.00 94.50 91 ALA A C 1
ATOM 728 O O . ALA A 1 91 ? -13.654 10.810 20.695 1.00 94.50 91 ALA A O 1
ATOM 729 N N . TYR A 1 92 ? -12.644 8.817 20.875 1.00 95.50 92 TYR A N 1
ATOM 730 C CA . TYR A 1 92 ? -13.577 8.250 21.853 1.00 95.50 92 TYR A CA 1
ATOM 731 C C . TYR A 1 92 ? -13.151 8.457 23.311 1.00 95.50 92 TYR A C 1
ATOM 733 O O . TYR A 1 92 ? -13.961 8.239 24.216 1.00 95.50 92 TYR A O 1
ATOM 741 N N . ARG A 1 93 ? -11.922 8.921 23.562 1.00 94.56 93 ARG A N 1
ATOM 742 C CA . ARG A 1 93 ? -11.403 9.144 24.914 1.00 94.56 93 ARG A CA 1
ATOM 743 C C . ARG A 1 93 ? -12.307 10.089 25.707 1.00 94.56 93 ARG A C 1
ATOM 745 O O . ARG A 1 93 ? -12.600 11.198 25.270 1.00 94.56 93 ARG 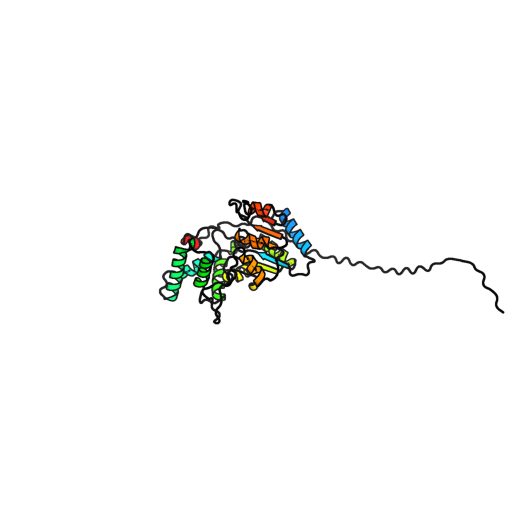A O 1
ATOM 752 N N . GLY A 1 94 ? -12.720 9.653 26.896 1.00 94.44 94 GLY A N 1
ATOM 753 C CA . GLY A 1 94 ? -13.524 10.458 27.823 1.00 94.44 94 GLY A CA 1
ATOM 754 C C . GLY A 1 94 ? -15.007 10.600 27.460 1.00 94.44 94 GLY A C 1
ATOM 755 O O . GLY A 1 94 ? -15.745 11.237 28.210 1.00 94.44 94 GLY A O 1
ATOM 756 N N . LYS A 1 95 ? -15.474 10.002 26.356 1.00 95.88 95 LYS A N 1
ATOM 757 C CA . LYS A 1 95 ? -16.910 9.933 26.050 1.00 95.88 95 LYS A CA 1
ATOM 758 C C . LYS A 1 95 ? -17.631 9.004 27.027 1.00 95.88 95 LYS A C 1
ATOM 760 O O . LYS A 1 95 ? -17.061 8.037 27.531 1.00 95.88 95 LYS A O 1
ATOM 765 N N . THR A 1 96 ? -18.892 9.317 27.313 1.00 96.00 96 THR A N 1
ATOM 766 C CA . THR A 1 96 ? -19.643 8.692 28.411 1.00 96.00 96 THR A CA 1
ATOM 767 C C . THR A 1 96 ? -20.662 7.646 27.969 1.00 96.00 96 THR A C 1
ATOM 769 O O . THR A 1 96 ? -21.079 6.855 28.818 1.00 96.00 96 THR A O 1
ATOM 772 N N . ASP A 1 97 ? -21.041 7.604 26.689 1.00 97.06 97 ASP A N 1
ATOM 773 C CA . ASP A 1 97 ? -21.937 6.576 26.154 1.00 97.06 97 ASP A CA 1
ATOM 774 C C . ASP A 1 97 ? -21.248 5.204 26.068 1.00 97.06 97 ASP A C 1
ATOM 776 O O . ASP A 1 97 ? -20.024 5.104 25.933 1.00 97.06 97 ASP A O 1
ATOM 780 N N . ASP A 1 98 ? -22.043 4.138 26.171 1.00 95.25 98 ASP A N 1
ATOM 781 C CA . ASP A 1 98 ? -21.526 2.772 26.304 1.00 95.25 98 ASP A CA 1
ATOM 782 C C . ASP A 1 98 ? -20.753 2.308 25.065 1.00 95.25 98 ASP A C 1
ATOM 784 O O . ASP A 1 98 ? -19.716 1.656 25.201 1.00 95.25 98 ASP A O 1
ATOM 788 N N . ILE A 1 99 ? -21.197 2.694 23.864 1.00 92.44 99 ILE A N 1
ATOM 789 C CA . ILE A 1 99 ? -20.530 2.335 22.604 1.00 92.44 99 ILE A CA 1
ATOM 790 C C . ILE A 1 99 ? -19.143 2.980 22.549 1.00 92.44 99 ILE A C 1
ATOM 792 O O . ILE A 1 99 ? -18.149 2.306 22.267 1.00 92.44 99 ILE A O 1
ATOM 796 N N . SER A 1 100 ? -19.048 4.272 22.860 1.00 94.81 100 SER A N 1
ATOM 797 C CA . SER A 1 100 ? -17.772 4.983 22.893 1.00 94.81 100 SER A CA 1
ATOM 798 C C . SER A 1 100 ? -16.809 4.409 23.929 1.00 94.81 100 SER A C 1
ATOM 800 O O . SER A 1 100 ? -15.626 4.240 23.629 1.00 94.81 100 SER A O 1
ATOM 802 N N . LYS A 1 101 ? -17.299 4.063 25.127 1.00 96.38 101 LYS A N 1
ATOM 803 C CA . LYS A 1 101 ? -16.487 3.413 26.169 1.00 96.38 101 LYS A CA 1
ATOM 804 C C . LYS A 1 101 ? -15.943 2.067 25.703 1.00 96.38 101 LYS A C 1
ATOM 806 O O . LYS A 1 101 ? -14.758 1.806 25.886 1.00 96.38 101 LYS A O 1
ATOM 811 N N . GLN A 1 102 ? -16.778 1.237 25.078 1.00 95.00 102 GLN A N 1
ATOM 812 C CA . GLN A 1 102 ? -16.360 -0.061 24.542 1.00 95.00 102 GLN A CA 1
ATOM 813 C C . GLN A 1 102 ? -15.303 0.094 23.444 1.00 95.00 102 GLN A C 1
ATOM 815 O O . GLN A 1 102 ? -14.282 -0.592 23.480 1.00 95.00 102 GLN A O 1
ATOM 820 N N . LYS A 1 103 ? -15.500 1.035 22.509 1.00 94.50 103 LYS A N 1
ATOM 821 C CA . LYS A 1 103 ? -14.510 1.331 21.463 1.00 94.50 103 LYS A CA 1
ATOM 822 C C . LYS A 1 103 ? -13.180 1.794 22.054 1.00 94.50 103 LYS A C 1
ATOM 824 O O . LYS A 1 103 ? -12.132 1.288 21.662 1.00 94.50 103 LYS A O 1
ATOM 829 N N . TYR A 1 104 ? -13.200 2.721 23.008 1.00 96.31 104 TYR A N 1
ATOM 830 C CA . TYR A 1 104 ? -11.963 3.210 23.610 1.00 96.31 104 TYR A CA 1
ATOM 831 C C . TYR A 1 104 ? -11.254 2.128 24.444 1.00 96.31 104 TYR A C 1
ATOM 833 O O . TYR A 1 104 ? -10.045 1.966 24.311 1.00 96.31 104 TYR A O 1
ATOM 841 N N . ALA A 1 105 ? -11.993 1.309 25.199 1.00 96.75 105 ALA A N 1
ATOM 842 C CA . ALA A 1 105 ? -11.425 0.183 25.946 1.00 96.75 105 ALA A CA 1
ATOM 843 C C . ALA A 1 105 ? -10.768 -0.868 25.029 1.00 96.75 105 ALA A C 1
ATOM 845 O O . ALA A 1 105 ? -9.712 -1.405 25.363 1.00 96.75 105 ALA A O 1
ATOM 846 N N . LEU A 1 106 ? -11.349 -1.138 23.851 1.00 96.75 106 LEU A N 1
ATOM 847 C CA . LEU A 1 106 ? -10.728 -1.990 22.830 1.00 96.75 106 LEU A CA 1
ATOM 848 C C . LEU A 1 106 ? -9.376 -1.420 22.374 1.00 96.75 106 LEU A C 1
ATOM 850 O O . LEU A 1 106 ? -8.410 -2.168 22.229 1.00 96.75 106 LEU A O 1
ATOM 854 N N . PHE A 1 107 ? -9.310 -0.106 22.152 1.00 95.94 107 PHE A N 1
ATOM 855 C CA . PHE A 1 107 ? -8.080 0.569 21.748 1.00 95.94 107 PHE A CA 1
ATOM 856 C C . PHE A 1 107 ? -7.015 0.545 22.852 1.00 95.94 107 PHE A C 1
ATOM 858 O O . PHE A 1 107 ? -5.859 0.239 22.572 1.00 95.94 107 PHE A O 1
ATOM 865 N N . GLU A 1 108 ? -7.394 0.774 24.112 1.00 95.44 108 GLU A N 1
ATOM 866 C CA . GLU A 1 108 ? -6.475 0.650 25.253 1.00 95.44 108 GLU A CA 1
ATOM 867 C C . GLU A 1 108 ? -5.930 -0.773 25.390 1.00 95.44 108 GLU A C 1
ATOM 869 O O . GLU A 1 108 ? -4.723 -0.956 25.572 1.00 95.44 108 GLU A O 1
ATOM 874 N N . LYS A 1 109 ? -6.795 -1.783 25.226 1.00 95.88 109 LYS A N 1
ATOM 875 C CA . LYS A 1 109 ? -6.377 -3.186 25.227 1.00 95.88 109 LYS A CA 1
ATOM 876 C C . LYS A 1 109 ? -5.347 -3.447 24.133 1.00 95.88 109 LYS A C 1
ATOM 878 O O . LYS A 1 109 ? -4.265 -3.934 24.446 1.00 95.88 109 LYS A O 1
ATOM 883 N N . PHE A 1 110 ? -5.638 -3.053 22.893 1.00 95.12 110 PHE A N 1
ATOM 884 C CA . PHE A 1 110 ? -4.696 -3.169 21.779 1.00 95.12 110 PHE A CA 1
ATOM 885 C C . PHE A 1 110 ? -3.339 -2.529 22.111 1.00 95.12 110 PHE A C 1
ATOM 887 O O . PHE A 1 110 ? -2.311 -3.194 22.011 1.00 95.12 110 PHE A O 1
ATOM 894 N N . CYS A 1 111 ? -3.325 -1.278 22.581 1.00 92.62 111 CYS A N 1
ATOM 895 C CA . CYS A 1 111 ? -2.090 -0.575 22.935 1.00 92.62 111 CYS A CA 1
ATOM 896 C C . CYS A 1 111 ? -1.261 -1.316 23.995 1.00 92.62 111 CYS A C 1
ATOM 898 O O . CYS A 1 111 ? -0.033 -1.251 23.947 1.00 92.62 111 CYS A O 1
ATOM 900 N N . SER A 1 112 ? -1.913 -2.025 24.922 1.00 92.56 112 SER A N 1
ATOM 901 C CA . SER A 1 112 ? -1.242 -2.779 25.987 1.00 92.56 112 SER A CA 1
ATOM 902 C C . SER A 1 112 ? -0.621 -4.107 25.538 1.00 92.56 112 SER A C 1
ATOM 904 O O . SER A 1 112 ? 0.329 -4.561 26.169 1.00 92.56 112 SER A O 1
ATOM 906 N N . GLU A 1 113 ? -1.122 -4.726 24.463 1.00 94.19 113 GLU A N 1
ATOM 907 C CA . GLU A 1 113 ? -0.702 -6.074 24.042 1.00 94.19 113 GLU A CA 1
ATOM 908 C C . GLU A 1 113 ? -0.095 -6.142 22.629 1.00 94.19 113 GLU A C 1
ATOM 910 O O . GLU A 1 113 ? 0.448 -7.186 22.261 1.00 94.19 113 GLU A O 1
ATOM 915 N N . LYS A 1 114 ? -0.110 -5.038 21.859 1.00 89.75 114 LYS A N 1
ATOM 916 C CA . LYS A 1 114 ? 0.301 -4.963 20.438 1.00 89.75 114 LYS A CA 1
ATOM 917 C C . LYS A 1 114 ? 1.652 -5.602 20.101 1.00 89.75 114 LYS A C 1
ATOM 919 O O . LYS A 1 114 ? 1.823 -6.090 18.995 1.00 89.75 114 LYS A O 1
ATOM 924 N N . GLU A 1 115 ? 2.605 -5.602 21.032 1.00 90.06 115 GLU A N 1
ATOM 925 C CA . GLU A 1 115 ? 3.966 -6.134 20.829 1.00 90.06 115 GLU A CA 1
ATOM 926 C C . GLU A 1 115 ? 4.037 -7.663 20.899 1.00 90.06 115 GLU A C 1
ATOM 928 O O . GLU A 1 115 ? 5.036 -8.259 20.506 1.00 90.06 115 GLU A O 1
ATOM 933 N N . THR A 1 116 ? 2.980 -8.296 21.407 1.00 93.25 116 THR A N 1
ATOM 934 C CA . THR A 1 116 ? 2.877 -9.752 21.569 1.00 93.25 116 THR A CA 1
ATOM 935 C C . THR A 1 116 ? 1.926 -10.399 20.569 1.00 93.25 116 THR A C 1
ATOM 937 O O . THR A 1 116 ? 1.878 -11.624 20.486 1.00 93.25 116 THR A O 1
ATOM 940 N N . LEU A 1 117 ? 1.175 -9.585 19.821 1.00 94.19 117 LEU A N 1
ATOM 941 C CA . LEU A 1 117 ? 0.212 -10.063 18.841 1.00 94.19 117 LEU A CA 1
ATOM 942 C C . LEU A 1 117 ? 0.926 -10.674 17.638 1.00 94.19 117 LEU A C 1
ATOM 944 O O . LEU A 1 117 ? 1.922 -10.146 17.143 1.00 94.19 117 LEU A O 1
ATOM 948 N N . THR A 1 118 ? 0.362 -11.760 17.124 1.00 94.94 118 THR A N 1
ATOM 949 C CA . THR A 1 118 ? 0.644 -12.190 15.755 1.00 94.94 118 THR A CA 1
ATOM 950 C C . THR A 1 118 ? 0.082 -11.173 14.759 1.00 94.94 118 THR A C 1
ATOM 952 O O . THR A 1 118 ? -0.872 -10.457 15.071 1.00 94.94 118 THR A O 1
ATOM 955 N N . ASP A 1 119 ? 0.607 -11.153 13.529 1.00 90.75 119 ASP A N 1
ATOM 956 C CA . ASP A 1 119 ? 0.062 -10.304 12.458 1.00 90.75 119 ASP A CA 1
ATOM 957 C C . ASP A 1 119 ? -1.449 -10.513 12.287 1.00 90.75 119 ASP A C 1
ATOM 959 O O . ASP A 1 119 ? -2.212 -9.566 12.114 1.00 90.75 119 ASP A O 1
ATOM 963 N N . ASP A 1 120 ? -1.903 -11.762 12.389 1.00 92.50 120 ASP A N 1
ATOM 964 C CA . ASP A 1 120 ? -3.314 -12.087 12.253 1.00 92.50 120 ASP A CA 1
ATOM 965 C C . ASP A 1 120 ? -4.172 -11.408 13.324 1.00 92.50 120 ASP A C 1
ATOM 967 O O . ASP A 1 120 ? -5.131 -10.696 13.017 1.00 92.50 120 ASP A O 1
ATOM 971 N N . GLU A 1 121 ? -3.798 -11.573 14.592 1.00 95.31 121 GLU A N 1
ATOM 972 C CA . GLU A 1 121 ? -4.502 -10.954 15.714 1.00 95.31 121 GLU A CA 1
ATOM 973 C C . GLU A 1 121 ? -4.463 -9.428 15.624 1.00 95.31 121 GLU A C 1
ATOM 975 O O . GLU A 1 121 ? -5.475 -8.772 15.889 1.00 95.31 121 GLU A O 1
ATOM 980 N N . TYR A 1 122 ? -3.326 -8.874 15.203 1.00 95.06 122 TYR A N 1
ATOM 981 C CA . TYR A 1 122 ? -3.117 -7.443 15.023 1.00 95.06 122 TYR A CA 1
ATOM 982 C C . TYR A 1 122 ? -4.112 -6.846 14.019 1.00 95.06 122 TYR A C 1
ATOM 984 O O . TYR A 1 122 ? -4.806 -5.874 14.322 1.00 95.06 122 TYR A O 1
ATOM 992 N N . TYR A 1 123 ? -4.282 -7.460 12.849 1.00 94.94 123 TYR A N 1
ATOM 993 C CA . TYR A 1 123 ? -5.229 -6.949 11.853 1.00 94.94 123 TYR A CA 1
ATOM 994 C C . TYR A 1 123 ? -6.690 -7.286 12.173 1.00 94.94 123 TYR A C 1
ATOM 996 O O . TYR A 1 123 ? -7.587 -6.518 11.820 1.00 94.94 123 TYR A O 1
ATOM 1004 N N . HIS A 1 124 ? -6.964 -8.355 12.923 1.00 96.12 124 HIS A N 1
ATOM 1005 C CA . HIS A 1 124 ? -8.298 -8.576 13.490 1.00 96.12 124 HIS A CA 1
ATOM 1006 C C . HIS A 1 124 ? -8.672 -7.510 14.537 1.00 96.12 124 HIS A C 1
ATOM 1008 O O . HIS A 1 124 ? -9.847 -7.163 14.668 1.00 96.12 124 HIS A O 1
ATOM 1014 N N . TYR A 1 125 ? -7.705 -6.920 15.249 1.00 96.94 125 TYR A N 1
ATOM 1015 C CA . TYR A 1 125 ? -7.963 -5.725 16.060 1.00 96.94 125 TYR A CA 1
ATOM 1016 C C . TYR A 1 125 ? -8.422 -4.543 15.216 1.00 96.94 125 TYR A C 1
ATOM 1018 O O . TYR A 1 125 ? -9.376 -3.861 15.592 1.00 96.94 125 TYR A O 1
ATOM 1026 N N . TYR A 1 126 ? -7.800 -4.332 14.060 1.00 97.12 126 TYR A N 1
ATOM 1027 C CA . TYR A 1 126 ? -8.196 -3.262 13.148 1.00 97.12 126 TYR A CA 1
ATOM 1028 C C . TYR A 1 126 ? -9.625 -3.458 12.631 1.00 97.12 126 TYR A C 1
ATOM 1030 O O . TYR A 1 126 ? -10.409 -2.507 12.628 1.00 97.12 126 TYR A O 1
ATOM 1038 N N . ALA A 1 127 ? -10.006 -4.696 12.301 1.00 97.94 127 ALA A N 1
ATOM 1039 C CA . ALA A 1 127 ? -11.388 -5.029 11.956 1.00 97.94 127 ALA A CA 1
ATOM 1040 C C . ALA A 1 127 ? -12.364 -4.694 13.098 1.00 97.94 127 ALA A C 1
ATOM 1042 O O . ALA A 1 127 ? -13.341 -3.977 12.888 1.00 97.94 127 ALA A O 1
ATOM 1043 N N . ARG A 1 128 ? -12.067 -5.115 14.336 1.00 97.88 128 ARG A N 1
ATOM 1044 C CA . ARG A 1 128 ? -12.896 -4.817 15.523 1.00 97.88 128 ARG A CA 1
ATOM 1045 C C . ARG A 1 128 ? -13.093 -3.319 15.761 1.00 97.88 128 ARG A C 1
ATOM 1047 O O . ARG A 1 128 ? -14.189 -2.908 16.133 1.00 97.88 128 ARG A O 1
ATOM 1054 N N . MET A 1 129 ? -12.067 -2.496 15.538 1.00 97.31 129 MET A N 1
ATOM 1055 C CA . MET A 1 129 ? -12.152 -1.036 15.708 1.00 97.31 129 MET A CA 1
ATOM 1056 C C . MET A 1 129 ? -13.162 -0.387 14.742 1.00 97.31 129 MET A C 1
ATOM 1058 O O . MET A 1 129 ? -13.842 0.587 15.101 1.00 97.31 129 MET A O 1
ATOM 1062 N N . LEU A 1 130 ? -13.292 -0.952 13.538 1.00 97.50 130 LEU A N 1
ATOM 1063 C CA . LEU A 1 130 ? -14.196 -0.486 12.482 1.00 97.50 130 LEU A CA 1
ATOM 1064 C C . LEU A 1 130 ? -15.527 -1.256 12.410 1.00 97.50 130 LEU A C 1
ATOM 1066 O O . LEU A 1 130 ? -16.413 -0.857 11.656 1.00 97.50 130 LEU A O 1
ATOM 1070 N N . SER A 1 131 ? -15.699 -2.313 13.206 1.00 97.12 131 SER A N 1
ATOM 1071 C CA . SER A 1 131 ? -16.928 -3.111 13.253 1.00 97.12 131 SER A CA 1
ATOM 1072 C C . SER A 1 131 ? -18.173 -2.245 13.512 1.00 97.12 131 SER A C 1
ATOM 1074 O O . SER A 1 131 ? -18.146 -1.281 14.289 1.00 97.12 131 SER A O 1
ATOM 1076 N N . GLY A 1 132 ? -19.265 -2.567 12.814 1.00 96.62 132 GLY A N 1
ATOM 1077 C CA . GLY A 1 132 ? -20.544 -1.848 12.846 1.00 96.62 132 GLY A CA 1
ATOM 1078 C C . GLY A 1 132 ? -20.611 -0.594 11.961 1.00 96.62 132 GLY A C 1
ATOM 1079 O O . GLY A 1 132 ? -21.680 0.010 11.813 1.00 96.62 132 GLY A O 1
ATOM 1080 N N . MET A 1 133 ? -19.498 -0.191 11.344 1.00 97.19 133 MET A N 1
ATOM 1081 C CA . MET A 1 133 ? -19.460 0.904 10.369 1.00 97.19 133 MET A CA 1
ATOM 1082 C C . MET A 1 133 ? -19.836 0.406 8.971 1.00 97.19 133 MET A C 1
ATOM 1084 O O . MET A 1 133 ? -19.735 -0.775 8.669 1.00 97.19 133 MET A O 1
ATOM 1088 N N . THR A 1 134 ? -20.279 1.300 8.100 1.00 98.38 134 THR A N 1
ATOM 1089 C CA . THR A 1 134 ? -20.345 1.064 6.652 1.00 98.38 134 THR A CA 1
ATOM 1090 C C . THR A 1 134 ? -18.954 1.205 6.029 1.00 98.38 134 THR A C 1
ATOM 1092 O O . THR A 1 134 ? -18.061 1.841 6.600 1.00 98.38 134 THR A O 1
ATOM 1095 N N . ARG A 1 135 ? -18.782 0.685 4.807 1.00 97.75 135 ARG A N 1
ATOM 1096 C CA . ARG A 1 135 ? -17.562 0.908 4.012 1.00 97.75 135 ARG A CA 1
ATOM 1097 C C . ARG A 1 135 ? -17.233 2.393 3.856 1.00 97.75 135 ARG A C 1
ATOM 1099 O O . ARG A 1 135 ? -16.073 2.776 3.974 1.00 97.75 135 ARG A O 1
ATOM 1106 N N . GLU A 1 136 ? -18.246 3.219 3.602 1.00 97.88 136 GLU A N 1
ATOM 1107 C CA . GLU A 1 136 ? -18.052 4.649 3.362 1.00 97.88 136 GLU A CA 1
ATOM 1108 C C . GLU A 1 136 ? -17.584 5.379 4.621 1.00 97.88 136 GLU A C 1
ATOM 1110 O O . GLU A 1 136 ? -16.635 6.157 4.571 1.00 97.88 136 GLU A O 1
ATOM 1115 N N . GLU A 1 137 ? -18.155 5.066 5.786 1.00 98.25 137 GLU A N 1
ATOM 1116 C CA . GLU A 1 137 ? -17.688 5.643 7.051 1.00 98.25 137 GLU A CA 1
ATOM 1117 C C . GLU A 1 137 ? -16.214 5.301 7.332 1.00 98.25 137 GLU A C 1
ATOM 1119 O O . GLU A 1 137 ? -15.474 6.159 7.820 1.00 98.25 137 GLU A O 1
ATOM 1124 N N . ALA A 1 138 ? -15.773 4.082 6.998 1.00 98.25 138 ALA A N 1
ATOM 1125 C CA . ALA A 1 138 ? -14.371 3.682 7.117 1.00 98.25 138 ALA A CA 1
ATOM 1126 C C . ALA A 1 138 ? -13.473 4.432 6.120 1.00 98.25 138 ALA A C 1
ATOM 1128 O O . ALA A 1 138 ? -12.451 4.990 6.515 1.00 98.25 138 ALA A O 1
ATOM 1129 N N . ARG A 1 139 ? -13.874 4.535 4.848 1.00 98.00 139 ARG A N 1
ATOM 1130 C CA . ARG A 1 139 ? -13.138 5.292 3.816 1.00 98.00 139 ARG A CA 1
ATOM 1131 C C . ARG A 1 139 ? -12.932 6.754 4.198 1.00 98.00 139 ARG A C 1
ATOM 1133 O O . ARG A 1 139 ? -11.836 7.294 4.034 1.00 98.00 139 ARG A O 1
ATOM 1140 N N . GLN A 1 140 ? -13.941 7.364 4.818 1.00 98.50 140 GLN A N 1
ATOM 1141 C CA . GLN A 1 140 ? -13.855 8.732 5.325 1.00 98.50 140 GLN A CA 1
ATOM 1142 C C . GLN A 1 140 ? -12.783 8.913 6.414 1.00 98.50 140 GLN A C 1
ATOM 1144 O O . GLN A 1 140 ? -12.257 10.014 6.579 1.00 98.50 140 GLN A O 1
ATOM 1149 N N . ILE A 1 141 ? -12.428 7.877 7.182 1.00 98.62 141 ILE A N 1
ATOM 1150 C CA . ILE A 1 141 ? -11.308 7.951 8.139 1.00 98.62 141 ILE A CA 1
ATOM 1151 C C . ILE A 1 141 ? -9.979 8.119 7.388 1.00 98.62 141 ILE A C 1
ATOM 1153 O O . ILE A 1 141 ? -9.191 9.009 7.723 1.00 98.62 141 ILE A O 1
ATOM 1157 N N . GLY A 1 142 ? -9.763 7.310 6.349 1.00 98.44 142 GLY A N 1
ATOM 1158 C CA . GLY A 1 142 ? -8.552 7.341 5.531 1.00 98.44 142 GLY A CA 1
ATOM 1159 C C . GLY A 1 142 ? -8.366 8.674 4.814 1.00 98.44 142 GLY A C 1
ATOM 1160 O O . GLY A 1 142 ? -7.361 9.353 5.024 1.00 98.44 142 GLY A O 1
ATOM 1161 N N . ILE A 1 143 ? -9.368 9.117 4.044 1.00 98.44 143 ILE A N 1
ATOM 1162 C CA . ILE A 1 143 ? -9.226 10.337 3.234 1.00 98.44 143 ILE A CA 1
ATOM 1163 C C . ILE A 1 143 ? -9.114 11.616 4.074 1.00 98.44 143 ILE A C 1
ATOM 1165 O O . ILE A 1 143 ? -8.355 12.522 3.730 1.00 98.44 143 ILE A O 1
ATOM 1169 N N . ARG A 1 144 ? -9.796 11.695 5.226 1.00 98.50 144 ARG A N 1
ATOM 1170 C CA . ARG A 1 144 ? -9.627 12.833 6.147 1.00 98.50 144 ARG A CA 1
ATOM 1171 C C . ARG A 1 144 ? -8.215 12.894 6.714 1.00 98.50 144 ARG A C 1
ATOM 1173 O O . ARG A 1 144 ? -7.675 13.987 6.857 1.00 98.50 144 ARG A O 1
ATOM 1180 N N . THR A 1 145 ? -7.621 11.744 7.018 1.00 98.62 145 THR A N 1
ATOM 1181 C CA . THR A 1 145 ? -6.236 11.673 7.501 1.00 98.62 145 THR A CA 1
ATOM 1182 C C . THR A 1 145 ? -5.264 12.047 6.391 1.00 98.62 145 THR A C 1
ATOM 1184 O O . THR A 1 145 ? -4.383 12.876 6.606 1.00 98.62 145 THR A O 1
ATOM 1187 N N . TYR A 1 146 ? -5.490 11.539 5.177 1.00 98.62 146 TYR A N 1
ATOM 1188 C CA . TYR A 1 146 ? -4.695 11.897 4.009 1.00 98.62 146 TYR A CA 1
ATOM 1189 C C . TYR A 1 146 ? -4.656 13.410 3.774 1.00 98.62 146 TYR A C 1
ATOM 1191 O O . TYR A 1 146 ? -3.580 14.009 3.748 1.00 98.62 146 TYR A O 1
ATOM 1199 N N . ASN A 1 147 ? -5.830 14.039 3.701 1.00 98.31 147 ASN A N 1
ATOM 1200 C CA . ASN A 1 147 ? -5.964 15.479 3.484 1.00 98.31 147 ASN A CA 1
ATOM 1201 C C . ASN A 1 147 ? -5.343 16.314 4.606 1.00 98.31 147 ASN A C 1
ATOM 1203 O O . ASN A 1 147 ? -4.878 17.426 4.363 1.00 98.31 147 ASN A O 1
ATOM 1207 N N . ARG A 1 148 ? -5.324 15.780 5.830 1.00 97.56 148 ARG A N 1
ATOM 1208 C CA . ARG A 1 148 ? -4.770 16.458 7.000 1.00 97.56 148 ARG A CA 1
ATOM 1209 C C . ARG A 1 148 ? -3.241 16.424 7.040 1.00 97.56 148 ARG A C 1
ATOM 1211 O O . ARG A 1 148 ? -2.657 17.433 7.429 1.00 97.56 148 ARG A O 1
ATOM 1218 N N . CYS A 1 149 ? -2.608 15.296 6.708 1.00 96.81 149 CYS A N 1
ATOM 1219 C CA . CYS A 1 149 ? -1.169 15.120 6.950 1.00 96.81 149 CYS A CA 1
ATOM 1220 C C . CYS A 1 149 ? -0.375 14.265 5.944 1.00 96.81 149 CYS A C 1
ATOM 1222 O O . CYS A 1 149 ? 0.825 14.125 6.137 1.00 96.81 149 CYS A O 1
ATOM 1224 N N . TYR A 1 150 ? -0.963 13.741 4.859 1.00 97.88 150 TYR A N 1
ATOM 1225 C CA . TYR A 1 150 ? -0.222 12.916 3.878 1.00 97.88 150 TYR A CA 1
ATOM 1226 C C . TYR A 1 150 ? -0.214 13.457 2.440 1.00 97.88 150 TYR A C 1
ATOM 1228 O O . TYR A 1 150 ? 0.501 12.912 1.600 1.00 97.88 150 TYR A O 1
ATOM 1236 N N . THR A 1 151 ? -0.935 14.536 2.124 1.00 97.19 151 THR A N 1
ATOM 1237 C CA . THR A 1 151 ? -0.947 15.123 0.764 1.00 97.19 151 THR A CA 1
ATOM 1238 C C . THR A 1 151 ? 0.443 15.535 0.272 1.00 97.19 151 THR A C 1
ATOM 1240 O O . THR A 1 151 ? 0.765 15.350 -0.899 1.00 97.19 151 THR A O 1
ATOM 1243 N N . SER A 1 152 ? 1.301 16.040 1.162 1.00 96.00 152 SER A N 1
ATOM 1244 C CA . SER A 1 152 ? 2.694 16.402 0.859 1.00 96.00 152 SER A CA 1
ATOM 1245 C C . SER A 1 152 ? 3.638 15.201 0.737 1.00 96.00 152 SER A C 1
ATOM 1247 O O . SER A 1 152 ? 4.795 15.381 0.361 1.00 96.00 152 SER A O 1
ATOM 1249 N N . LYS A 1 153 ? 3.171 13.988 1.050 1.00 97.50 153 LYS A N 1
ATOM 1250 C CA . LYS A 1 153 ? 3.980 12.760 1.090 1.00 97.50 153 LYS A CA 1
ATOM 1251 C C . LYS A 1 153 ? 3.819 11.911 -0.174 1.00 97.50 153 LYS A C 1
ATOM 1253 O O . LYS A 1 153 ? 4.375 10.823 -0.250 1.00 97.50 153 LYS A O 1
ATOM 1258 N N . VAL A 1 154 ? 3.068 12.382 -1.168 1.00 98.06 154 VAL A N 1
ATOM 1259 C CA . VAL A 1 154 ? 2.896 11.699 -2.458 1.00 98.06 154 VAL A CA 1
ATOM 1260 C C . VAL A 1 154 ? 4.198 11.715 -3.263 1.00 98.06 154 VAL A C 1
ATOM 1262 O O . VAL A 1 154 ? 4.797 12.767 -3.491 1.00 98.06 154 VAL A O 1
ATOM 1265 N N . PHE A 1 155 ? 4.609 10.550 -3.761 1.00 98.25 155 PHE A N 1
ATOM 1266 C CA . PHE A 1 155 ? 5.794 10.404 -4.604 1.00 98.25 155 PHE A CA 1
ATOM 1267 C C . PHE A 1 155 ? 5.489 10.808 -6.054 1.00 98.25 155 PHE A C 1
ATOM 1269 O O . PHE A 1 155 ? 4.860 10.084 -6.832 1.00 98.25 155 PHE A O 1
ATOM 1276 N N . THR A 1 156 ? 5.915 12.019 -6.419 1.00 97.38 156 THR A N 1
ATOM 1277 C CA . THR A 1 156 ? 5.654 12.623 -7.743 1.00 97.38 156 THR A CA 1
ATOM 1278 C C . THR A 1 156 ? 6.372 11.911 -8.899 1.00 97.38 156 THR A C 1
ATOM 1280 O O . THR A 1 156 ? 5.886 11.879 -10.036 1.00 97.38 156 THR A O 1
ATOM 1283 N N . ASP A 1 157 ? 7.506 11.276 -8.622 1.00 97.50 157 ASP A N 1
ATOM 1284 C CA . ASP A 1 157 ? 8.206 10.378 -9.539 1.00 97.50 157 ASP A CA 1
ATOM 1285 C C . ASP A 1 157 ? 7.345 9.149 -9.872 1.00 97.50 157 ASP A C 1
ATOM 1287 O O . ASP A 1 157 ? 7.182 8.791 -11.043 1.00 97.50 157 ASP A O 1
ATOM 1291 N N . MET A 1 158 ? 6.668 8.584 -8.873 1.00 98.56 158 MET A N 1
ATOM 1292 C CA . MET A 1 158 ? 5.749 7.460 -9.059 1.00 98.56 158 MET A CA 1
ATOM 1293 C C . MET A 1 158 ? 4.456 7.855 -9.781 1.00 98.56 158 MET A C 1
ATOM 1295 O O . MET A 1 158 ? 3.963 7.082 -10.606 1.00 98.56 158 MET A O 1
ATOM 1299 N N . GLN A 1 159 ? 3.949 9.080 -9.596 1.00 98.38 159 GLN A N 1
ATOM 1300 C CA . GLN A 1 159 ? 2.875 9.622 -10.447 1.00 98.38 159 GLN A CA 1
ATOM 1301 C C . GLN A 1 159 ? 3.295 9.681 -11.925 1.00 98.38 159 GLN A C 1
ATOM 1303 O O . GLN A 1 159 ? 2.506 9.353 -12.821 1.00 98.38 159 GLN A O 1
ATOM 1308 N N . THR A 1 160 ? 4.548 10.061 -12.193 1.00 98.50 160 THR A N 1
ATOM 1309 C CA . THR A 1 160 ? 5.098 10.106 -13.556 1.00 98.50 160 THR A CA 1
ATOM 1310 C C . THR A 1 160 ? 5.215 8.701 -14.150 1.00 98.50 160 THR A C 1
ATOM 1312 O O . THR A 1 160 ? 4.786 8.475 -15.285 1.00 98.50 160 THR A O 1
ATOM 1315 N N . LEU A 1 161 ? 5.706 7.726 -13.378 1.00 98.75 161 LEU A N 1
ATOM 1316 C CA . LEU A 1 161 ? 5.746 6.320 -13.787 1.00 98.75 161 LEU A CA 1
ATOM 1317 C C . LEU A 1 161 ? 4.348 5.773 -14.111 1.00 98.75 161 LEU A C 1
ATOM 1319 O O . LEU A 1 161 ? 4.149 5.197 -15.181 1.00 98.75 161 LEU A O 1
ATOM 1323 N N . ILE A 1 162 ? 3.372 5.979 -13.224 1.00 98.81 162 ILE A N 1
ATOM 1324 C CA . ILE A 1 162 ? 1.979 5.549 -13.422 1.00 98.81 162 ILE A CA 1
ATOM 1325 C C . ILE A 1 162 ? 1.388 6.189 -14.681 1.00 98.81 162 ILE A C 1
ATOM 1327 O O . ILE A 1 162 ? 0.717 5.512 -15.460 1.00 98.81 162 ILE A O 1
ATOM 1331 N N . THR A 1 163 ? 1.670 7.470 -14.924 1.00 98.56 163 THR A N 1
ATOM 1332 C CA . THR A 1 163 ? 1.235 8.171 -16.140 1.00 98.56 163 THR A CA 1
ATOM 1333 C C . THR A 1 163 ? 1.811 7.523 -17.396 1.00 98.56 163 THR A C 1
ATOM 1335 O O . THR A 1 163 ? 1.072 7.275 -18.351 1.00 98.56 163 THR A O 1
ATOM 1338 N N . ASN A 1 164 ? 3.105 7.195 -17.399 1.00 98.50 164 ASN A N 1
ATOM 1339 C CA . ASN A 1 164 ? 3.727 6.477 -18.510 1.00 98.50 164 ASN A CA 1
ATOM 1340 C C . ASN A 1 164 ? 3.087 5.095 -18.708 1.00 98.50 164 ASN A C 1
ATOM 1342 O O . ASN A 1 164 ? 2.669 4.771 -19.814 1.00 98.50 164 ASN A O 1
ATOM 1346 N N . LEU A 1 165 ? 2.922 4.304 -17.648 1.00 98.56 165 LEU A N 1
ATOM 1347 C CA . LEU A 1 165 ? 2.297 2.979 -17.728 1.00 98.56 165 LEU A CA 1
ATOM 1348 C C . LEU A 1 165 ? 0.873 3.046 -18.304 1.00 98.56 165 LEU A C 1
ATOM 1350 O O . LEU A 1 165 ? 0.544 2.294 -19.223 1.00 98.56 165 LEU A O 1
ATOM 1354 N N . LYS A 1 166 ? 0.051 3.996 -17.840 1.00 97.94 166 LYS A N 1
ATOM 1355 C CA . LYS A 1 166 ? -1.307 4.226 -18.360 1.00 97.94 166 LYS A CA 1
ATOM 1356 C C . LYS A 1 166 ? -1.303 4.555 -19.857 1.00 97.94 166 LYS A C 1
ATOM 1358 O O . LYS A 1 166 ? -2.104 3.986 -20.594 1.00 97.94 166 LYS A O 1
ATOM 1363 N N . ARG A 1 167 ? -0.376 5.398 -20.338 1.00 96.88 167 ARG A N 1
ATOM 1364 C CA . ARG A 1 167 ? -0.228 5.706 -21.782 1.00 96.88 167 ARG A CA 1
ATOM 1365 C C . ARG A 1 167 ? 0.092 4.470 -22.628 1.00 96.88 167 ARG A C 1
ATOM 1367 O O . ARG A 1 167 ? -0.276 4.430 -23.796 1.00 96.88 167 ARG A O 1
ATOM 1374 N N . HIS A 1 168 ? 0.735 3.466 -22.036 1.00 96.94 168 HIS A N 1
ATOM 1375 C CA . HIS A 1 168 ? 1.071 2.187 -22.668 1.00 96.94 168 HIS A CA 1
ATOM 1376 C C . HIS A 1 168 ? 0.032 1.073 -22.402 1.00 96.94 168 HIS A C 1
ATOM 1378 O O . HIS A 1 168 ? 0.293 -0.109 -22.662 1.00 96.94 168 HIS A O 1
ATOM 1384 N N . ASN A 1 169 ? -1.172 1.452 -21.948 1.00 96.81 169 ASN A N 1
ATOM 1385 C CA . ASN A 1 169 ? -2.323 0.581 -21.679 1.00 96.81 169 ASN A CA 1
ATOM 1386 C C . ASN A 1 169 ? -2.102 -0.438 -20.550 1.00 96.81 169 ASN A C 1
ATOM 1388 O O . ASN A 1 169 ? -2.594 -1.565 -20.624 1.00 96.81 169 ASN A O 1
ATOM 1392 N N . PHE A 1 170 ? -1.355 -0.059 -19.512 1.00 98.50 170 PHE A N 1
ATOM 1393 C CA . PHE A 1 170 ? -1.296 -0.844 -18.283 1.00 98.50 170 PHE A CA 1
ATOM 1394 C C . PHE A 1 170 ? -2.493 -0.560 -17.376 1.00 98.50 170 PHE A C 1
ATOM 1396 O O . PHE A 1 170 ? -2.811 0.591 -17.075 1.00 98.50 170 PHE A O 1
ATOM 1403 N N . GLU A 1 171 ? -3.094 -1.631 -16.870 1.00 98.50 171 GLU A N 1
ATOM 1404 C CA . GLU A 1 171 ? -3.923 -1.601 -15.676 1.00 98.50 171 GLU A CA 1
ATOM 1405 C C . GLU A 1 171 ? -3.018 -1.424 -14.453 1.00 98.50 171 GLU A C 1
ATOM 1407 O O . GLU A 1 171 ? -2.065 -2.183 -14.245 1.00 98.50 171 GLU A O 1
ATOM 1412 N N . ILE A 1 172 ? -3.329 -0.417 -13.644 1.00 98.88 172 ILE A N 1
ATOM 1413 C CA . ILE A 1 172 ? -2.577 -0.079 -12.436 1.00 98.88 172 ILE A CA 1
ATOM 1414 C C . ILE A 1 172 ? -3.347 -0.599 -11.235 1.00 98.88 172 ILE A C 1
ATOM 1416 O O . ILE A 1 172 ? -4.538 -0.317 -11.122 1.00 98.88 172 ILE A O 1
ATOM 1420 N N . TRP A 1 173 ? -2.661 -1.336 -10.370 1.00 98.94 173 TRP A N 1
ATOM 1421 C CA . TRP A 1 173 ? -3.219 -1.958 -9.176 1.00 98.94 173 TRP A CA 1
ATOM 1422 C C . TRP A 1 173 ? -2.361 -1.631 -7.957 1.00 98.94 173 TRP A C 1
ATOM 1424 O O . TRP A 1 173 ? -1.134 -1.585 -8.056 1.00 98.94 173 TRP A O 1
ATOM 1434 N N . VAL A 1 174 ? -2.997 -1.453 -6.803 1.00 98.94 174 VAL A N 1
ATOM 1435 C CA . VAL A 1 174 ? -2.318 -1.327 -5.507 1.00 98.94 174 VAL A CA 1
ATOM 1436 C C . VAL A 1 174 ? -2.544 -2.605 -4.706 1.00 98.94 174 VAL A C 1
ATOM 1438 O O . VAL A 1 174 ? -3.663 -3.106 -4.652 1.00 98.94 174 VAL A O 1
ATOM 1441 N N . VAL A 1 175 ? -1.489 -3.138 -4.094 1.00 98.88 175 VAL A N 1
ATOM 1442 C CA . VAL A 1 175 ? -1.523 -4.292 -3.188 1.00 98.88 175 VAL A CA 1
ATOM 1443 C C . VAL A 1 175 ? -0.776 -3.916 -1.908 1.00 98.88 175 VAL A C 1
ATOM 1445 O O . VAL A 1 175 ? 0.439 -4.099 -1.798 1.00 98.88 175 VAL A O 1
ATOM 1448 N N . THR A 1 176 ? -1.508 -3.359 -0.946 1.00 98.62 176 THR A N 1
ATOM 1449 C CA . THR A 1 176 ? -0.965 -2.825 0.314 1.00 98.62 176 THR A CA 1
ATOM 1450 C C . THR A 1 176 ? -1.151 -3.799 1.479 1.00 98.62 176 THR A C 1
ATOM 1452 O O . THR A 1 176 ? -2.102 -4.579 1.493 1.00 98.62 176 THR A O 1
ATOM 1455 N N . GLY A 1 177 ? -0.255 -3.751 2.468 1.00 97.56 177 GLY A N 1
ATOM 1456 C CA . GLY A 1 177 ? -0.437 -4.425 3.762 1.00 97.56 177 GLY A CA 1
ATOM 1457 C C . GLY A 1 177 ? -1.419 -3.713 4.703 1.00 97.56 177 GLY A C 1
ATOM 1458 O O . GLY A 1 177 ? -1.731 -4.237 5.763 1.00 97.56 177 GLY A O 1
ATOM 1459 N N . SER A 1 178 ? -1.917 -2.540 4.315 1.00 98.12 178 SER A N 1
ATOM 1460 C CA . SER A 1 178 ? -2.828 -1.704 5.100 1.00 98.12 178 SER A CA 1
ATOM 1461 C C . SER A 1 178 ? -4.307 -2.047 4.861 1.00 98.12 178 SER A C 1
ATOM 1463 O O . SER A 1 178 ? -4.649 -2.780 3.926 1.00 98.12 178 SER A O 1
ATOM 1465 N N . LEU A 1 179 ? -5.216 -1.514 5.688 1.00 98.56 179 LEU A N 1
ATOM 1466 C CA . LEU A 1 179 ? -6.662 -1.686 5.504 1.00 98.56 179 LEU A CA 1
ATOM 1467 C C . LEU A 1 179 ? -7.118 -1.123 4.154 1.00 98.56 179 LEU A C 1
ATOM 1469 O O . LEU A 1 179 ? -6.965 0.069 3.892 1.00 98.56 179 LEU A O 1
ATOM 1473 N N . GLU A 1 180 ? -7.760 -1.960 3.334 1.00 98.56 180 GLU A N 1
ATOM 1474 C CA . GLU A 1 180 ? -8.173 -1.605 1.968 1.00 98.56 180 GLU A CA 1
ATOM 1475 C C . GLU A 1 180 ? -8.984 -0.302 1.943 1.00 98.56 180 GLU A C 1
ATOM 1477 O O . GLU A 1 180 ? -8.660 0.636 1.215 1.00 98.56 180 GLU A O 1
ATOM 1482 N N . LEU A 1 181 ? -10.001 -0.220 2.804 1.00 98.50 181 LEU A N 1
ATOM 1483 C CA . LEU A 1 181 ? -10.946 0.894 2.845 1.00 98.50 181 LEU A CA 1
ATOM 1484 C C . LEU A 1 181 ? -10.286 2.237 3.167 1.00 98.50 181 LEU A C 1
ATOM 1486 O O . LEU A 1 181 ? -10.755 3.259 2.678 1.00 98.50 181 LEU A O 1
ATOM 1490 N N . LEU A 1 182 ? -9.195 2.264 3.938 1.00 98.75 182 LEU A N 1
ATOM 1491 C CA . LEU A 1 182 ? -8.523 3.523 4.274 1.00 98.75 182 LEU A CA 1
ATOM 1492 C C . LEU A 1 182 ? -7.734 4.105 3.088 1.00 98.75 182 LEU A C 1
ATOM 1494 O O . LEU A 1 182 ? -7.429 5.295 3.093 1.00 98.75 182 LEU A O 1
ATOM 1498 N N . TYR A 1 183 ? -7.439 3.294 2.068 1.00 98.69 183 TYR A N 1
ATOM 1499 C CA . TYR A 1 183 ? -6.567 3.668 0.952 1.00 98.69 183 TYR A CA 1
ATOM 1500 C C . TYR A 1 183 ? -7.302 3.847 -0.377 1.00 98.69 183 TYR A C 1
ATOM 1502 O O . TYR A 1 183 ? -6.788 4.554 -1.240 1.00 98.69 183 TYR A O 1
ATOM 1510 N N . GLN A 1 184 ? -8.497 3.268 -0.565 1.00 98.44 184 GLN A N 1
ATOM 1511 C CA . GLN A 1 184 ? -9.203 3.316 -1.858 1.00 98.44 184 GLN A CA 1
ATOM 1512 C C . GLN A 1 184 ? -9.343 4.747 -2.407 1.00 98.44 184 GLN A C 1
ATOM 1514 O O . GLN A 1 184 ? -8.858 5.052 -3.499 1.00 98.44 184 GLN A O 1
ATOM 1519 N N . GLN A 1 185 ? -9.949 5.650 -1.630 1.00 98.38 185 GLN A N 1
ATOM 1520 C CA . GLN A 1 185 ? -10.131 7.036 -2.066 1.00 98.38 185 GLN A CA 1
ATOM 1521 C C . GLN A 1 185 ? -8.798 7.798 -2.129 1.00 98.38 185 GLN A C 1
ATOM 1523 O O . GLN A 1 185 ? -8.584 8.581 -3.049 1.00 98.38 185 GLN A O 1
ATOM 1528 N N . VAL A 1 186 ? -7.867 7.518 -1.210 1.00 98.56 186 VAL A N 1
ATOM 1529 C CA . VAL A 1 186 ? -6.537 8.148 -1.172 1.00 98.56 186 VAL A CA 1
ATOM 1530 C C . VAL A 1 186 ? -5.763 7.886 -2.464 1.00 98.56 186 VAL A C 1
ATOM 1532 O O . VAL A 1 186 ? -5.298 8.820 -3.116 1.00 98.56 186 VAL A O 1
ATOM 1535 N N . CYS A 1 187 ? -5.659 6.624 -2.883 1.00 98.69 187 CYS A N 1
ATOM 1536 C CA . CYS A 1 187 ? -4.968 6.253 -4.115 1.00 98.69 187 CYS A CA 1
ATOM 1537 C C . CYS A 1 187 ? -5.693 6.771 -5.365 1.00 98.69 187 CYS A C 1
ATOM 1539 O O . CYS A 1 187 ? -5.047 7.109 -6.362 1.00 98.69 187 CYS A O 1
ATOM 1541 N N . THR A 1 188 ? -7.023 6.864 -5.312 1.00 98.38 188 THR A N 1
ATOM 1542 C CA . THR A 1 188 ? -7.826 7.448 -6.392 1.00 98.38 188 THR A CA 1
ATOM 1543 C C . THR A 1 188 ? -7.521 8.931 -6.558 1.00 98.38 188 THR A C 1
ATOM 1545 O O . THR A 1 188 ? -7.202 9.362 -7.664 1.00 98.38 188 THR A O 1
ATOM 1548 N N . GLU A 1 189 ? -7.538 9.709 -5.478 1.00 98.06 189 GLU A N 1
ATOM 1549 C CA . GLU A 1 189 ? -7.257 11.147 -5.526 1.00 98.06 189 GLU A CA 1
ATOM 1550 C C . GLU A 1 189 ? -5.792 11.442 -5.876 1.00 98.06 189 GLU A C 1
ATOM 1552 O O . GLU A 1 189 ? -5.517 12.317 -6.696 1.00 98.06 189 GLU A O 1
ATOM 1557 N N . ALA A 1 190 ? -4.844 10.689 -5.312 1.00 98.19 190 ALA A N 1
ATOM 1558 C CA . ALA A 1 190 ? -3.418 10.938 -5.509 1.00 98.19 190 ALA A CA 1
ATOM 1559 C C . ALA A 1 190 ? -2.882 10.447 -6.869 1.00 98.19 190 ALA A C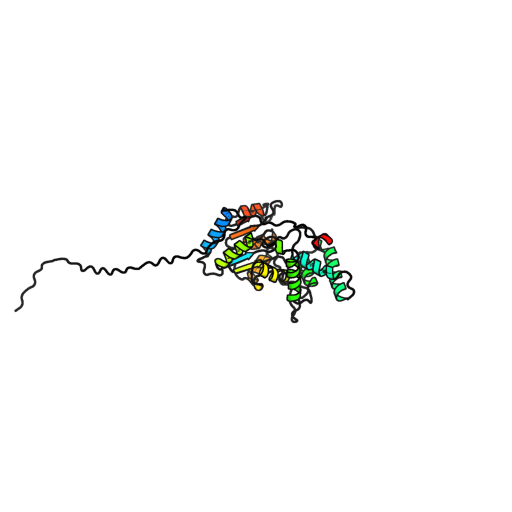 1
ATOM 1561 O O . ALA A 1 190 ? -1.972 11.063 -7.427 1.00 98.19 190 ALA A O 1
ATOM 1562 N N . PHE A 1 191 ? -3.417 9.351 -7.423 1.00 98.38 191 PHE A N 1
ATOM 1563 C CA . PHE A 1 191 ? -2.844 8.683 -8.608 1.00 98.38 191 PHE A CA 1
ATOM 1564 C C . PHE A 1 191 ? -3.855 8.405 -9.731 1.00 98.38 191 PHE A C 1
ATOM 1566 O O . PHE A 1 191 ? -3.483 7.902 -10.803 1.00 98.38 191 PHE A O 1
ATOM 1573 N N . GLY A 1 192 ? -5.141 8.696 -9.515 1.00 98.12 192 GLY A N 1
ATOM 1574 C CA . GLY A 1 192 ? -6.218 8.360 -10.447 1.00 98.12 192 GLY A CA 1
ATOM 1575 C C . GLY A 1 192 ? -6.349 6.854 -10.674 1.00 98.12 192 GLY A C 1
ATOM 1576 O O . GLY A 1 192 ? -6.585 6.433 -11.809 1.00 98.12 192 GLY A O 1
ATOM 1577 N N . ILE A 1 193 ? -6.044 6.031 -9.669 1.00 98.62 193 ILE A N 1
ATOM 1578 C CA . ILE A 1 193 ? -6.203 4.570 -9.728 1.00 98.62 193 ILE A CA 1
ATOM 1579 C C . ILE A 1 193 ? -7.647 4.247 -9.316 1.00 98.62 193 ILE A C 1
ATOM 1581 O O . ILE A 1 193 ? -8.059 4.746 -8.277 1.00 98.62 193 ILE A O 1
ATOM 1585 N N . PRO A 1 194 ? -8.420 3.463 -10.092 1.00 98.44 194 PRO A N 1
ATOM 1586 C CA . PRO A 1 194 ? -9.787 3.089 -9.720 1.00 98.44 194 PRO A CA 1
ATOM 1587 C C . PRO A 1 194 ? -9.851 2.398 -8.359 1.00 98.44 194 PRO A C 1
ATOM 1589 O O . PRO A 1 194 ? -8.987 1.587 -8.053 1.00 98.44 194 PRO A O 1
ATOM 1592 N N . GLU A 1 195 ? -10.879 2.673 -7.559 1.00 97.44 195 GLU A N 1
ATOM 1593 C CA . GLU A 1 195 ? -10.994 2.172 -6.180 1.00 97.44 195 GLU A CA 1
ATOM 1594 C C . GLU A 1 195 ? -11.030 0.645 -6.060 1.00 97.44 195 GLU A C 1
ATOM 1596 O O . GLU A 1 195 ? -10.517 0.076 -5.094 1.00 97.44 195 GLU A O 1
ATOM 1601 N N . ASP A 1 196 ? -11.612 -0.026 -7.050 1.00 97.31 196 ASP A N 1
ATOM 1602 C CA . ASP A 1 196 ? -11.655 -1.483 -7.174 1.00 97.31 196 ASP A CA 1
ATOM 1603 C C . ASP A 1 196 ? -10.308 -2.093 -7.594 1.00 97.31 196 ASP A C 1
ATOM 1605 O O . ASP A 1 196 ? -10.129 -3.308 -7.500 1.00 97.31 196 ASP A O 1
ATOM 1609 N N . HIS A 1 197 ? -9.339 -1.258 -7.980 1.00 98.69 197 HIS A N 1
ATOM 1610 C CA . HIS A 1 197 ? -7.953 -1.643 -8.229 1.00 98.69 197 HIS A CA 1
ATOM 1611 C C . HIS A 1 197 ? -7.039 -1.494 -7.002 1.00 98.69 197 HIS A C 1
ATOM 1613 O O . HIS A 1 197 ? -5.841 -1.785 -7.085 1.00 98.69 197 HIS A O 1
ATOM 1619 N N . ILE A 1 198 ? -7.570 -1.054 -5.858 1.00 98.81 198 ILE A N 1
ATOM 1620 C CA . ILE A 1 198 ? -6.838 -1.013 -4.590 1.00 98.81 198 ILE A CA 1
ATOM 1621 C C . ILE A 1 198 ? -7.228 -2.223 -3.761 1.00 98.81 198 ILE A C 1
ATOM 1623 O O . ILE A 1 198 ? -8.367 -2.358 -3.324 1.00 98.81 198 ILE A O 1
ATOM 1627 N N . ILE A 1 199 ? -6.250 -3.097 -3.550 1.00 98.62 199 ILE A N 1
ATOM 1628 C CA . ILE A 1 199 ? -6.368 -4.305 -2.752 1.00 98.62 199 ILE A CA 1
ATOM 1629 C C . ILE A 1 199 ? -5.540 -4.113 -1.487 1.00 98.62 199 ILE A C 1
ATOM 1631 O O . ILE A 1 199 ? -4.334 -3.866 -1.541 1.00 98.62 199 ILE A O 1
ATOM 1635 N N . GLY A 1 200 ? -6.189 -4.263 -0.343 1.00 98.44 200 GLY A N 1
ATOM 1636 C CA . GLY A 1 200 ? -5.536 -4.271 0.960 1.00 98.44 200 GLY A CA 1
ATOM 1637 C C . GLY A 1 200 ? -6.103 -5.364 1.849 1.00 98.44 200 GLY A C 1
ATOM 1638 O O . GLY A 1 200 ? -6.754 -6.305 1.380 1.00 98.44 200 GLY A O 1
ATOM 1639 N N . ILE A 1 201 ? -5.905 -5.213 3.152 1.00 98.38 201 ILE A N 1
ATOM 1640 C CA . ILE A 1 201 ? -6.566 -6.057 4.137 1.00 98.38 201 ILE A CA 1
ATOM 1641 C C . ILE A 1 201 ? -8.052 -5.708 4.133 1.00 98.38 201 ILE A C 1
ATOM 1643 O O . ILE A 1 201 ? -8.452 -4.585 4.452 1.00 98.38 201 ILE A O 1
ATOM 1647 N N . ARG A 1 202 ? -8.868 -6.681 3.725 1.00 97.94 202 ARG A N 1
ATOM 1648 C CA . ARG A 1 202 ? -10.325 -6.561 3.646 1.00 97.94 202 ARG A CA 1
ATOM 1649 C C . ARG A 1 202 ? -10.956 -6.979 4.960 1.00 97.94 202 ARG A C 1
ATOM 1651 O O . ARG A 1 202 ? -10.600 -8.017 5.507 1.00 97.94 202 ARG A O 1
ATOM 1658 N N . ILE A 1 203 ? -11.923 -6.198 5.421 1.00 98.31 203 ILE A N 1
ATOM 1659 C CA . ILE A 1 203 ? -12.789 -6.549 6.547 1.00 98.31 203 ILE A CA 1
ATOM 1660 C C . ILE A 1 203 ? -14.060 -7.168 5.965 1.00 98.31 203 ILE A C 1
ATOM 1662 O O . ILE A 1 203 ? -14.589 -6.645 4.982 1.00 98.31 203 ILE A O 1
ATOM 1666 N N . LYS A 1 204 ? -14.528 -8.275 6.548 1.00 97.81 204 LYS A N 1
ATOM 1667 C CA . LYS A 1 204 ? -15.769 -8.935 6.129 1.00 97.81 204 LYS A CA 1
ATOM 1668 C C . LYS A 1 204 ? -16.962 -8.004 6.296 1.00 97.81 204 LYS A C 1
ATOM 1670 O O . LYS A 1 204 ? -17.016 -7.211 7.234 1.00 97.81 204 LYS A O 1
ATOM 1675 N N . GLU A 1 205 ? -17.933 -8.145 5.409 1.00 97.31 205 GLU A N 1
ATOM 1676 C CA . GLU A 1 205 ? -19.171 -7.372 5.430 1.00 97.31 205 GLU A CA 1
ATOM 1677 C C . GLU A 1 205 ? -20.362 -8.288 5.725 1.00 97.31 205 GLU A C 1
ATOM 1679 O O . GLU A 1 205 ? -20.515 -9.355 5.123 1.00 97.31 205 GLU A O 1
ATOM 1684 N N . GLY A 1 206 ? -21.188 -7.878 6.685 1.00 97.12 206 GLY A N 1
ATOM 1685 C CA . GLY A 1 206 ? -22.429 -8.548 7.034 1.00 97.12 206 GLY A CA 1
ATOM 1686 C C . GLY A 1 206 ? -23.516 -8.322 5.984 1.00 97.12 206 GLY A C 1
ATOM 1687 O O . GLY A 1 206 ? -23.446 -7.420 5.151 1.00 97.12 206 GLY A O 1
ATOM 1688 N N . ALA A 1 207 ? -24.579 -9.125 6.050 1.00 96.69 207 ALA A N 1
ATOM 1689 C CA . ALA A 1 207 ? -25.729 -8.990 5.149 1.00 96.69 207 ALA A CA 1
ATOM 1690 C C . ALA A 1 207 ? -26.472 -7.643 5.292 1.00 96.69 207 ALA A C 1
ATOM 1692 O O . ALA A 1 207 ? -27.260 -7.277 4.424 1.00 96.69 207 ALA A O 1
ATOM 1693 N N . ASP A 1 208 ? -26.231 -6.916 6.383 1.00 96.31 208 ASP A N 1
ATOM 1694 C CA . ASP A 1 208 ? -26.752 -5.580 6.674 1.00 96.31 208 ASP A CA 1
ATOM 1695 C C . ASP A 1 208 ? -25.889 -4.440 6.093 1.00 96.31 208 ASP A C 1
ATOM 1697 O O . ASP A 1 208 ? -26.201 -3.266 6.301 1.00 96.31 208 ASP A O 1
ATOM 1701 N N . GLY A 1 209 ? -24.815 -4.764 5.364 1.00 96.94 209 GLY A N 1
ATOM 1702 C CA . GLY A 1 209 ? -23.889 -3.789 4.781 1.00 96.94 209 GLY A CA 1
ATOM 1703 C C . GLY A 1 209 ? -22.923 -3.168 5.796 1.00 96.94 209 GLY A C 1
ATOM 1704 O O . GLY A 1 209 ? -22.353 -2.097 5.550 1.00 96.94 209 GLY A O 1
ATOM 1705 N N . LYS A 1 210 ? -22.773 -3.787 6.974 1.00 98.31 210 LYS A N 1
ATOM 1706 C CA . LYS A 1 210 ? -21.863 -3.335 8.029 1.00 98.31 210 LYS A CA 1
ATOM 1707 C C . LYS A 1 210 ? -20.602 -4.185 8.088 1.00 98.31 210 LYS A C 1
ATOM 1709 O O . LYS A 1 210 ? -20.626 -5.394 7.880 1.00 98.31 210 LYS A O 1
ATOM 1714 N N . LEU A 1 211 ? -19.486 -3.535 8.398 1.00 98.31 211 LEU A N 1
ATOM 1715 C CA . LEU A 1 211 ? -18.208 -4.189 8.635 1.00 98.31 211 LEU A CA 1
ATOM 1716 C C . LEU A 1 211 ? -18.301 -5.070 9.882 1.00 98.31 211 LEU A C 1
ATOM 1718 O O . LEU A 1 211 ? -18.823 -4.649 10.916 1.00 98.31 211 LEU A O 1
ATOM 1722 N N . MET A 1 212 ? -17.779 -6.283 9.767 1.00 98.12 212 MET A N 1
ATOM 1723 C CA . MET A 1 212 ? -17.671 -7.252 10.850 1.00 98.12 212 MET A CA 1
ATOM 1724 C C . MET A 1 212 ? -16.355 -7.066 11.616 1.00 98.12 212 MET A C 1
ATOM 1726 O O . MET A 1 212 ? -15.526 -6.216 11.296 1.00 98.12 212 MET A O 1
ATOM 1730 N N . ASP A 1 213 ? -16.145 -7.881 12.640 1.00 96.62 213 ASP A N 1
ATOM 1731 C CA . ASP A 1 213 ? -14.963 -7.861 13.502 1.00 96.62 213 ASP A CA 1
ATOM 1732 C C . ASP A 1 213 ? -13.830 -8.788 13.020 1.00 96.62 213 ASP A C 1
ATOM 1734 O O . ASP A 1 213 ? -12.889 -9.090 13.761 1.00 96.62 213 ASP A O 1
ATOM 1738 N N . GLU A 1 214 ? -13.902 -9.226 11.762 1.00 96.69 214 GLU A N 1
ATOM 1739 C CA . GLU A 1 214 ? -12.943 -10.143 11.164 1.00 96.69 214 GLU A CA 1
ATOM 1740 C C . GLU A 1 214 ? -12.488 -9.762 9.755 1.00 96.69 214 GLU A C 1
ATOM 1742 O O . GLU A 1 214 ? -13.251 -9.253 8.933 1.00 96.69 214 GLU A O 1
ATOM 1747 N N . CYS A 1 215 ? -11.220 -10.065 9.468 1.00 97.50 215 CYS A N 1
ATOM 1748 C CA . CYS A 1 215 ? -10.624 -9.880 8.154 1.00 97.50 215 CYS A CA 1
ATOM 1749 C C . CYS A 1 215 ? -10.946 -11.041 7.199 1.00 97.50 215 CYS A C 1
ATOM 1751 O O . CYS A 1 215 ? -11.050 -12.209 7.586 1.00 97.50 215 CYS A O 1
ATOM 1753 N N . GLU A 1 216 ? -11.046 -10.733 5.910 1.00 96.75 216 GLU A N 1
ATOM 1754 C CA . GLU A 1 216 ? -11.111 -11.724 4.841 1.00 96.75 216 GLU A CA 1
ATOM 1755 C C . GLU A 1 216 ? -9.725 -12.272 4.494 1.00 96.75 216 GLU A C 1
ATOM 1757 O O . GLU A 1 216 ? -8.706 -11.587 4.580 1.00 96.75 216 GLU A O 1
ATOM 1762 N N . ARG A 1 217 ? -9.688 -13.522 4.017 1.00 95.56 217 ARG A N 1
ATOM 1763 C CA . ARG A 1 217 ? -8.465 -14.134 3.485 1.00 95.56 217 ARG A CA 1
ATOM 1764 C C . ARG A 1 217 ? -8.343 -13.939 1.967 1.00 95.56 217 ARG A C 1
ATOM 1766 O O . ARG A 1 217 ? -9.350 -14.028 1.250 1.00 95.56 217 ARG A O 1
ATOM 1773 N N . PRO A 1 218 ? -7.116 -13.800 1.438 1.00 96.75 218 PRO A N 1
ATOM 1774 C CA . PRO A 1 218 ? -5.850 -13.691 2.170 1.00 96.75 218 PRO A CA 1
ATOM 1775 C C . PRO A 1 218 ? -5.676 -12.302 2.802 1.00 96.75 218 PRO A C 1
ATOM 1777 O O . PRO A 1 218 ? -6.149 -11.319 2.240 1.00 96.75 218 PRO A O 1
ATOM 1780 N N . LEU A 1 219 ? -4.941 -12.224 3.916 1.00 97.25 219 LEU A N 1
ATOM 1781 C CA . LEU A 1 219 ? -4.352 -10.947 4.329 1.00 97.25 219 LEU A CA 1
ATOM 1782 C C . LEU A 1 219 ? -3.264 -10.588 3.315 1.00 97.25 219 LEU A C 1
ATOM 1784 O O . LEU A 1 219 ? -2.478 -11.455 2.933 1.00 97.25 219 LEU A O 1
ATOM 1788 N N . SER A 1 220 ? -3.211 -9.342 2.864 1.00 97.38 220 SER A N 1
ATOM 1789 C CA . SER A 1 220 ? -2.265 -8.857 1.851 1.00 97.38 220 SER A CA 1
ATOM 1790 C C . SER A 1 220 ? -0.879 -8.541 2.437 1.00 97.38 220 SER A C 1
ATOM 1792 O O . SER A 1 220 ? -0.293 -7.497 2.166 1.00 97.38 220 SER A O 1
ATOM 1794 N N . LEU A 1 221 ? -0.340 -9.470 3.226 1.00 96.44 221 LEU A N 1
ATOM 1795 C CA . LEU A 1 221 ? 0.976 -9.393 3.868 1.00 96.44 221 LEU A CA 1
ATOM 1796 C C . LEU A 1 221 ? 1.919 -10.409 3.230 1.00 96.44 221 LEU A C 1
ATOM 1798 O O . LEU A 1 221 ? 1.511 -11.552 3.032 1.00 96.44 221 LEU A O 1
ATOM 1802 N N . GLU A 1 222 ? 3.158 -10.026 2.921 1.00 95.50 222 GLU A N 1
ATOM 1803 C CA . GLU A 1 222 ? 4.192 -10.930 2.385 1.00 95.50 222 GLU A CA 1
ATOM 1804 C C . GLU A 1 222 ? 3.667 -11.825 1.236 1.00 95.50 222 GLU A C 1
ATOM 1806 O O . GLU A 1 222 ? 3.097 -11.341 0.253 1.00 95.50 222 GLU A O 1
ATOM 1811 N N . ALA A 1 223 ? 3.768 -13.156 1.364 1.00 96.94 223 ALA A N 1
ATOM 1812 C CA . ALA A 1 223 ? 3.225 -14.124 0.404 1.00 96.94 223 ALA A CA 1
ATOM 1813 C C . ALA A 1 223 ? 1.702 -13.982 0.179 1.00 96.94 223 ALA A C 1
ATOM 1815 O O . ALA A 1 223 ? 1.174 -14.327 -0.883 1.00 96.94 223 ALA A O 1
ATOM 1816 N N . GLY A 1 224 ? 0.983 -13.436 1.156 1.00 98.00 224 GLY A N 1
ATOM 1817 C CA . GLY A 1 224 ? -0.416 -13.048 1.064 1.00 98.00 224 GLY A CA 1
ATOM 1818 C C . GLY A 1 224 ? -0.695 -11.990 -0.006 1.00 98.00 224 GLY A C 1
ATOM 1819 O O . GLY A 1 224 ? -1.746 -12.066 -0.647 1.00 98.00 224 GLY A O 1
ATOM 1820 N N . LYS A 1 225 ? 0.260 -11.099 -0.324 1.00 98.69 225 LYS A N 1
ATOM 1821 C CA . LYS A 1 225 ? 0.157 -10.190 -1.484 1.00 98.69 225 LYS A CA 1
ATOM 1822 C C . LYS A 1 225 ? 0.051 -10.966 -2.798 1.00 98.69 225 LYS A C 1
ATOM 1824 O O . LYS A 1 225 ? -0.795 -10.661 -3.636 1.00 98.69 225 LYS A O 1
ATOM 1829 N N . VAL A 1 226 ? 0.831 -12.039 -2.963 1.00 98.75 226 VAL A N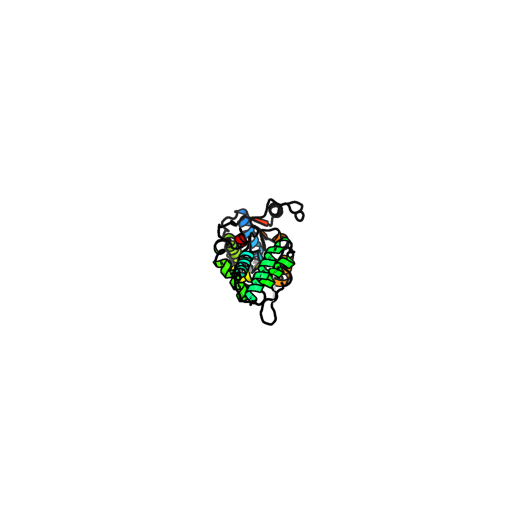 1
ATOM 1830 C CA . VAL A 1 226 ? 0.743 -12.921 -4.145 1.00 98.75 226 VAL A CA 1
ATOM 1831 C C . VAL A 1 226 ? -0.607 -13.635 -4.200 1.00 98.75 226 VAL A C 1
ATOM 1833 O O . VAL A 1 226 ? -1.206 -13.753 -5.272 1.00 98.75 226 VAL A O 1
ATOM 1836 N N . ASN A 1 227 ? -1.113 -14.097 -3.056 1.00 98.50 227 ASN A N 1
ATOM 1837 C CA . ASN A 1 227 ? -2.436 -14.718 -2.985 1.00 98.50 227 ASN A CA 1
ATOM 1838 C C . ASN A 1 227 ? -3.546 -13.721 -3.349 1.00 98.50 227 ASN A C 1
ATOM 1840 O O . ASN A 1 227 ? -4.475 -14.086 -4.068 1.00 98.50 227 ASN A O 1
ATOM 1844 N N . ALA A 1 228 ? -3.431 -12.464 -2.915 1.00 98.50 228 ALA A N 1
ATOM 1845 C CA . ALA A 1 228 ? -4.366 -11.397 -3.251 1.00 98.50 228 ALA A CA 1
ATOM 1846 C C . ALA A 1 228 ? -4.353 -11.090 -4.759 1.00 98.50 228 ALA A C 1
ATOM 1848 O O . ALA A 1 228 ? -5.411 -11.051 -5.386 1.00 98.50 228 ALA A O 1
ATOM 1849 N N . ILE A 1 229 ? -3.168 -10.996 -5.374 1.00 98.69 229 ILE A N 1
ATOM 1850 C CA . ILE A 1 229 ? -3.014 -10.838 -6.832 1.00 98.69 229 ILE A CA 1
ATOM 1851 C C . ILE A 1 229 ? -3.708 -11.979 -7.581 1.00 98.69 229 ILE A C 1
ATOM 1853 O O . ILE A 1 229 ? -4.493 -11.741 -8.500 1.00 98.69 229 ILE A O 1
ATOM 1857 N N . LYS A 1 230 ? -3.466 -13.231 -7.176 1.00 98.50 230 LYS A N 1
ATOM 1858 C CA . LYS A 1 230 ? -4.097 -14.404 -7.800 1.00 98.50 230 LYS A CA 1
ATOM 1859 C C . LYS A 1 230 ? -5.619 -14.387 -7.658 1.00 98.50 230 LYS A C 1
ATOM 1861 O O . LYS A 1 230 ? -6.305 -14.726 -8.617 1.00 98.50 230 LYS A O 1
ATOM 1866 N N . LYS A 1 231 ? -6.133 -14.006 -6.484 1.00 98.06 231 LYS A N 1
ATOM 1867 C CA . LYS A 1 231 ? -7.569 -14.019 -6.174 1.00 98.06 231 LYS A CA 1
ATOM 1868 C C . LYS A 1 231 ? -8.335 -12.906 -6.890 1.00 98.06 231 LYS A C 1
ATOM 1870 O O . LYS A 1 231 ? -9.408 -13.172 -7.415 1.00 98.06 231 LYS A O 1
ATOM 1875 N N . TYR A 1 232 ? -7.807 -11.684 -6.889 1.00 97.88 232 TYR A N 1
ATOM 1876 C CA . TYR A 1 232 ? -8.567 -10.496 -7.292 1.00 97.88 232 TYR A CA 1
ATOM 1877 C C . TYR A 1 232 ? -8.164 -9.934 -8.659 1.00 97.88 232 TYR A C 1
ATOM 1879 O O . TYR A 1 232 ? -9.016 -9.413 -9.368 1.00 97.88 232 TYR A O 1
ATOM 1887 N N . ILE A 1 233 ? -6.897 -10.069 -9.062 1.00 98.12 233 ILE A N 1
ATOM 1888 C CA . ILE A 1 233 ? -6.410 -9.546 -10.352 1.00 98.12 233 ILE A CA 1
ATOM 1889 C C . ILE A 1 233 ? -6.468 -10.632 -11.434 1.00 98.12 233 ILE A C 1
ATOM 1891 O O . ILE A 1 233 ? -6.814 -10.370 -12.592 1.00 98.12 233 ILE A O 1
ATOM 1895 N N . GLY A 1 234 ? -6.116 -11.866 -11.060 1.00 96.94 234 GLY A N 1
ATOM 1896 C CA . GLY A 1 234 ? -6.204 -13.050 -11.920 1.00 96.94 234 GLY A CA 1
ATOM 1897 C C . GLY A 1 234 ? -5.153 -13.120 -13.034 1.00 96.94 234 GLY A C 1
ATOM 1898 O O . GLY A 1 234 ? -5.216 -14.008 -13.880 1.00 96.94 234 GLY A O 1
ATOM 1899 N N . VAL A 1 235 ? -4.180 -12.204 -13.054 1.00 96.44 235 VAL A N 1
ATOM 1900 C CA . VAL A 1 235 ? -3.081 -12.171 -14.030 1.00 96.44 235 VAL A CA 1
ATOM 1901 C C . VAL A 1 235 ? -1.771 -11.891 -13.306 1.00 96.44 235 VAL A C 1
ATOM 1903 O O . VAL A 1 235 ? -1.712 -11.071 -12.392 1.00 96.44 235 VAL A O 1
ATOM 1906 N N . LYS A 1 236 ? -0.704 -12.576 -13.725 1.00 97.62 236 LYS A N 1
ATOM 1907 C CA . LYS A 1 236 ? 0.641 -12.366 -13.187 1.00 97.62 236 LYS A CA 1
ATOM 1908 C C . LYS A 1 236 ? 1.183 -11.009 -13.684 1.00 97.62 236 LYS A C 1
ATOM 1910 O O . LYS A 1 236 ? 1.318 -10.853 -14.902 1.00 97.62 236 LYS A O 1
ATOM 1915 N N . PRO A 1 237 ? 1.499 -10.045 -12.799 1.00 98.69 237 PRO A N 1
ATOM 1916 C CA . PRO A 1 237 ? 1.898 -8.696 -13.200 1.00 98.69 237 PRO A CA 1
ATOM 1917 C C . PRO A 1 237 ? 3.163 -8.695 -14.055 1.00 98.69 237 PRO A C 1
ATOM 1919 O O . PRO A 1 237 ? 4.063 -9.511 -13.849 1.00 98.69 237 PRO A O 1
ATOM 1922 N N . LEU A 1 238 ? 3.249 -7.767 -15.003 1.00 98.75 238 LEU A N 1
ATOM 1923 C CA . LEU A 1 238 ? 4.476 -7.516 -15.762 1.00 98.75 238 LEU A CA 1
ATOM 1924 C C . LEU A 1 238 ? 5.431 -6.618 -14.974 1.00 98.75 238 LEU A C 1
ATOM 1926 O O . LEU A 1 238 ? 6.642 -6.775 -15.095 1.00 98.75 238 LEU A O 1
ATOM 1930 N N . LEU A 1 239 ? 4.886 -5.725 -14.147 1.00 98.88 239 LEU A N 1
ATOM 1931 C CA . LEU A 1 239 ? 5.646 -4.842 -13.272 1.00 98.88 239 LEU A CA 1
ATOM 1932 C C . LEU A 1 239 ? 5.180 -4.994 -11.825 1.00 98.88 239 LEU A C 1
ATOM 1934 O O . LEU A 1 239 ? 3.974 -5.050 -11.578 1.00 98.88 239 LEU A O 1
ATOM 1938 N N . ALA A 1 240 ? 6.126 -5.027 -10.887 1.00 98.94 240 ALA A N 1
ATOM 1939 C CA . ALA A 1 240 ? 5.848 -4.853 -9.464 1.00 98.94 240 ALA A CA 1
ATOM 1940 C C . ALA A 1 240 ? 6.786 -3.818 -8.838 1.00 98.94 240 ALA A C 1
ATOM 1942 O O . ALA A 1 240 ? 7.993 -3.841 -9.098 1.00 98.94 240 ALA A O 1
ATOM 1943 N N . ALA A 1 241 ? 6.232 -2.951 -7.995 1.00 98.94 241 ALA A N 1
ATOM 1944 C CA . ALA A 1 241 ? 6.988 -1.991 -7.204 1.00 98.94 241 ALA A CA 1
ATOM 1945 C C . ALA A 1 241 ? 6.712 -2.162 -5.705 1.00 98.94 241 ALA A C 1
ATOM 1947 O O . ALA A 1 241 ? 5.569 -2.404 -5.313 1.00 98.94 241 ALA A O 1
ATOM 1948 N N . GLY A 1 242 ? 7.756 -2.018 -4.894 1.00 98.69 242 GLY A N 1
ATOM 1949 C CA . GLY A 1 242 ? 7.696 -2.066 -3.434 1.00 98.69 242 GLY A CA 1
ATOM 1950 C C . GLY A 1 242 ? 8.859 -1.307 -2.798 1.00 98.69 242 GLY A C 1
ATOM 1951 O O . GLY A 1 242 ? 9.657 -0.676 -3.496 1.00 98.69 242 GLY A O 1
ATOM 1952 N N . ASN A 1 243 ? 9.000 -1.406 -1.483 1.00 98.38 243 ASN A N 1
ATOM 1953 C CA . ASN A 1 243 ? 10.075 -0.755 -0.719 1.00 98.38 243 ASN A CA 1
ATOM 1954 C C . ASN A 1 243 ? 10.670 -1.656 0.372 1.00 98.38 243 ASN A C 1
ATOM 1956 O O . ASN A 1 243 ? 11.791 -1.432 0.839 1.00 98.38 243 ASN A O 1
ATOM 1960 N N . SER A 1 244 ? 9.943 -2.695 0.783 1.00 97.06 244 SER A N 1
ATOM 1961 C CA . SER A 1 244 ? 10.209 -3.408 2.026 1.00 97.06 244 SER A CA 1
ATOM 1962 C C . SER A 1 244 ? 10.387 -4.914 1.828 1.00 97.06 244 SER A C 1
ATOM 1964 O O . SER A 1 244 ? 10.185 -5.479 0.749 1.00 97.06 244 SER A O 1
ATOM 1966 N N . ARG A 1 245 ? 10.756 -5.611 2.911 1.00 96.25 245 ARG A N 1
ATOM 1967 C CA . ARG A 1 245 ? 10.744 -7.080 2.927 1.00 96.25 245 ARG A CA 1
ATOM 1968 C C . ARG A 1 245 ? 9.331 -7.628 2.685 1.00 96.25 245 ARG A C 1
ATOM 1970 O O . ARG A 1 245 ? 9.221 -8.689 2.079 1.00 96.25 245 ARG A O 1
ATOM 1977 N N . GLY A 1 246 ? 8.281 -6.913 3.090 1.00 96.81 246 GLY A N 1
ATOM 1978 C CA . GLY A 1 246 ? 6.891 -7.324 2.878 1.00 96.81 246 GLY A CA 1
ATOM 1979 C C . GLY A 1 246 ? 6.484 -7.428 1.403 1.00 96.81 246 GLY A C 1
ATOM 1980 O O . GLY A 1 246 ? 5.490 -8.078 1.089 1.00 96.81 246 GLY A O 1
ATOM 1981 N N . ASP A 1 247 ? 7.264 -6.842 0.490 1.00 98.56 247 ASP A N 1
ATOM 1982 C CA . ASP A 1 247 ? 6.987 -6.835 -0.951 1.00 98.56 247 ASP A CA 1
ATOM 1983 C C . ASP A 1 247 ? 7.758 -7.899 -1.731 1.00 98.56 247 ASP A C 1
ATOM 1985 O O . ASP A 1 247 ? 7.517 -8.084 -2.927 1.00 98.56 247 ASP A O 1
ATOM 1989 N N . LEU A 1 248 ? 8.685 -8.604 -1.075 1.00 98.25 248 LEU A N 1
ATOM 1990 C CA . LEU A 1 248 ? 9.621 -9.520 -1.724 1.00 98.25 248 LEU A CA 1
ATOM 1991 C C . LEU A 1 248 ? 8.897 -10.541 -2.607 1.00 98.25 248 LEU A C 1
ATOM 1993 O O . LEU A 1 248 ? 9.220 -10.669 -3.788 1.00 98.25 248 LEU A O 1
ATOM 1997 N N . GLU A 1 249 ? 7.909 -11.244 -2.058 1.00 98.50 249 GLU A N 1
ATOM 1998 C CA . GLU A 1 249 ? 7.185 -12.301 -2.759 1.00 98.50 249 GLU A CA 1
ATOM 1999 C C . GLU A 1 249 ? 6.352 -11.738 -3.918 1.00 98.50 249 GLU A C 1
ATOM 2001 O O . GLU A 1 249 ? 6.319 -12.335 -4.995 1.00 98.50 249 GLU A O 1
ATOM 2006 N N . MET A 1 250 ? 5.718 -10.573 -3.738 1.00 98.62 250 MET A N 1
ATOM 2007 C CA . MET A 1 250 ? 4.987 -9.882 -4.807 1.00 98.62 250 MET A CA 1
ATOM 2008 C C . MET A 1 250 ? 5.919 -9.514 -5.964 1.00 98.62 250 MET A C 1
ATOM 2010 O O . MET A 1 250 ? 5.601 -9.763 -7.129 1.00 98.62 250 MET A O 1
ATOM 2014 N N . MET A 1 251 ? 7.081 -8.948 -5.649 1.00 98.69 251 MET A N 1
ATOM 2015 C CA . MET A 1 251 ? 8.057 -8.522 -6.644 1.00 98.69 251 MET A CA 1
ATOM 2016 C C . MET A 1 251 ? 8.709 -9.705 -7.364 1.00 98.69 251 MET A C 1
ATOM 2018 O O . MET A 1 251 ? 8.837 -9.686 -8.589 1.00 98.69 251 MET A O 1
ATOM 2022 N N . GLN A 1 252 ? 9.063 -10.768 -6.638 1.00 98.38 252 GLN A N 1
ATOM 2023 C CA . GLN A 1 252 ? 9.540 -12.028 -7.223 1.00 98.38 252 GLN A CA 1
ATOM 2024 C C . GLN A 1 252 ? 8.466 -12.688 -8.099 1.00 98.38 252 GLN A C 1
ATOM 2026 O O . GLN A 1 252 ? 8.782 -13.333 -9.101 1.00 98.38 252 GLN A O 1
ATOM 2031 N N . TYR A 1 253 ? 7.189 -12.513 -7.752 1.00 98.56 253 TYR A N 1
ATOM 2032 C CA . TYR A 1 253 ? 6.072 -13.006 -8.544 1.00 98.56 253 TYR A CA 1
ATOM 2033 C C . TYR A 1 253 ? 5.837 -12.198 -9.831 1.00 98.56 253 TYR A C 1
ATOM 2035 O O . TYR A 1 253 ? 5.200 -12.721 -10.739 1.00 98.56 253 TYR A O 1
ATOM 2043 N N . ALA A 1 254 ? 6.352 -10.978 -9.992 1.00 98.25 254 ALA A N 1
ATOM 2044 C CA . ALA A 1 254 ? 6.213 -10.243 -11.252 1.00 98.25 254 ALA A CA 1
ATOM 2045 C C . ALA A 1 254 ? 7.090 -10.818 -12.380 1.00 98.25 254 ALA A C 1
ATOM 2047 O O . ALA A 1 254 ? 8.211 -11.291 -12.173 1.00 98.25 254 ALA A O 1
ATOM 2048 N N . GLN A 1 255 ? 6.580 -10.773 -13.612 1.00 97.12 255 GLN A N 1
ATOM 2049 C CA . GLN A 1 255 ? 7.203 -11.429 -14.768 1.00 97.12 255 GLN A CA 1
ATOM 2050 C C . GLN A 1 255 ? 8.391 -10.666 -15.340 1.00 97.12 255 GLN A C 1
ATOM 2052 O O . GLN A 1 255 ? 9.338 -11.295 -15.802 1.00 97.12 255 GLN A O 1
ATOM 2057 N N . SER A 1 256 ? 8.348 -9.336 -15.321 1.00 97.06 256 SER A N 1
ATOM 2058 C CA . SER A 1 256 ? 9.315 -8.512 -16.044 1.00 97.06 256 SER A CA 1
ATOM 2059 C C . SER A 1 256 ? 9.986 -7.528 -15.096 1.00 97.06 256 SER A C 1
ATOM 2061 O O . SER A 1 256 ? 10.833 -7.962 -14.316 1.00 97.06 256 SER A O 1
ATOM 2063 N N . LEU A 1 257 ? 9.628 -6.245 -15.137 1.00 98.62 257 LEU A N 1
ATOM 2064 C CA . LEU A 1 257 ? 10.332 -5.186 -14.421 1.00 98.62 257 LEU A CA 1
ATOM 2065 C C . LEU A 1 257 ? 9.977 -5.184 -12.928 1.00 98.62 257 LEU A C 1
ATOM 2067 O O . LEU A 1 257 ? 8.813 -5.310 -12.549 1.00 98.62 257 LEU A O 1
ATOM 2071 N N . LYS A 1 258 ? 10.985 -5.013 -12.078 1.00 98.81 258 LYS A N 1
ATOM 2072 C CA . LYS A 1 258 ? 10.825 -4.779 -10.642 1.00 98.81 258 LYS A CA 1
ATOM 2073 C C . LYS A 1 258 ? 11.354 -3.399 -10.306 1.00 98.81 258 LYS A C 1
ATOM 2075 O O . LYS A 1 258 ? 12.335 -2.958 -10.899 1.00 98.81 258 LYS A O 1
ATOM 2080 N N . ILE A 1 259 ? 10.729 -2.734 -9.349 1.00 98.88 259 ILE A N 1
ATOM 2081 C CA . ILE A 1 259 ? 11.190 -1.443 -8.838 1.00 98.88 259 ILE A CA 1
ATOM 2082 C C . ILE A 1 259 ? 11.213 -1.539 -7.319 1.00 98.88 259 ILE A C 1
ATOM 2084 O O . ILE A 1 259 ? 10.206 -1.913 -6.722 1.00 98.88 259 ILE A O 1
ATOM 2088 N N . ILE A 1 260 ? 12.345 -1.216 -6.699 1.00 98.75 260 ILE A N 1
ATOM 2089 C CA . ILE A 1 260 ? 12.415 -1.052 -5.250 1.00 98.75 260 ILE A CA 1
ATOM 2090 C C . ILE A 1 260 ? 12.872 0.350 -4.870 1.00 98.75 260 ILE A C 1
ATOM 2092 O O . ILE A 1 260 ? 13.897 0.837 -5.356 1.00 98.75 260 ILE A O 1
ATOM 2096 N N . LEU A 1 261 ? 12.102 0.985 -3.990 1.00 98.50 261 LEU A N 1
ATOM 2097 C CA . LEU A 1 261 ? 12.390 2.310 -3.456 1.00 98.50 261 LEU A CA 1
ATOM 2098 C C . LEU A 1 261 ? 12.949 2.196 -2.046 1.00 98.50 261 LEU A C 1
ATOM 2100 O O . LEU A 1 261 ? 12.495 1.372 -1.259 1.00 98.50 261 LEU A O 1
ATOM 2104 N N . ASN A 1 262 ? 13.952 3.017 -1.733 1.00 97.38 262 ASN A N 1
ATOM 2105 C CA . ASN A 1 262 ? 14.512 3.134 -0.383 1.00 97.38 262 ASN A CA 1
ATOM 2106 C C . ASN A 1 262 ? 14.821 1.780 0.316 1.00 97.38 262 ASN A C 1
ATOM 2108 O O . ASN A 1 262 ? 14.602 1.669 1.525 1.00 97.38 262 ASN A O 1
ATOM 2112 N N . PRO A 1 263 ? 15.334 0.736 -0.379 1.00 97.00 263 PRO A N 1
ATOM 2113 C CA . PRO A 1 263 ? 15.472 -0.581 0.232 1.00 97.00 263 PRO A CA 1
ATOM 2114 C C . PRO A 1 263 ? 16.453 -0.565 1.400 1.00 97.00 263 PRO A C 1
ATOM 2116 O O . PRO A 1 263 ? 17.548 0.001 1.307 1.00 97.00 263 PRO A O 1
ATOM 2119 N N . ASN A 1 264 ? 16.105 -1.283 2.470 1.00 93.62 264 ASN A N 1
ATOM 2120 C CA . ASN A 1 264 ? 16.999 -1.459 3.607 1.00 93.62 264 ASN A CA 1
ATOM 2121 C C . ASN A 1 264 ? 18.337 -2.100 3.177 1.00 93.62 264 ASN A C 1
ATOM 2123 O O . ASN A 1 264 ? 18.368 -3.127 2.487 1.00 93.62 264 ASN A O 1
ATOM 2127 N N . ASP A 1 265 ? 19.443 -1.499 3.624 1.00 96.12 265 ASP A N 1
ATOM 2128 C CA . ASP A 1 265 ? 20.811 -1.974 3.367 1.00 96.12 265 ASP A CA 1
ATOM 2129 C C . ASP A 1 265 ? 21.613 -2.248 4.648 1.00 96.12 265 ASP A C 1
ATOM 2131 O O . ASP A 1 265 ? 22.839 -2.335 4.626 1.00 96.12 265 ASP A O 1
ATOM 2135 N N . THR A 1 266 ? 20.934 -2.368 5.788 1.00 94.44 266 THR A N 1
ATOM 2136 C CA . THR A 1 266 ? 21.581 -2.564 7.094 1.00 94.44 266 THR A CA 1
ATOM 2137 C C . THR A 1 266 ? 21.323 -3.949 7.671 1.00 94.44 266 THR A C 1
ATOM 2139 O O . THR A 1 266 ? 22.195 -4.510 8.331 1.00 94.44 266 THR A O 1
ATOM 2142 N N . ARG A 1 267 ? 20.157 -4.540 7.395 1.00 93.12 267 ARG A N 1
ATOM 2143 C CA . ARG A 1 267 ? 19.750 -5.849 7.907 1.00 93.12 267 ARG A CA 1
ATOM 2144 C C . ARG A 1 267 ? 19.875 -6.916 6.823 1.00 93.12 267 ARG A C 1
ATOM 2146 O O . ARG A 1 267 ? 19.166 -6.885 5.819 1.00 93.12 267 ARG A O 1
ATOM 2153 N N . ALA A 1 268 ? 20.767 -7.877 7.048 1.00 94.88 268 ALA A N 1
ATOM 2154 C CA . ALA A 1 268 ? 20.825 -9.103 6.260 1.00 94.88 268 ALA A CA 1
ATOM 2155 C C . ALA A 1 268 ? 19.615 -9.998 6.564 1.00 94.88 268 ALA A C 1
ATOM 2157 O O . ALA A 1 268 ? 19.146 -10.048 7.703 1.00 94.88 268 ALA A O 1
ATOM 2158 N N . LEU A 1 269 ? 19.117 -10.699 5.546 1.00 94.44 269 LEU A N 1
ATOM 2159 C CA . LEU A 1 269 ? 17.972 -11.596 5.665 1.00 94.44 269 LEU A CA 1
ATOM 2160 C C . LEU A 1 269 ? 18.345 -12.996 5.173 1.00 94.44 269 LEU A C 1
ATOM 2162 O O . LEU A 1 269 ? 18.836 -13.158 4.053 1.00 94.44 269 LEU A O 1
ATOM 2166 N N . ASP A 1 270 ? 18.064 -14.013 5.985 1.00 95.44 270 ASP A N 1
ATOM 2167 C CA . ASP A 1 270 ? 18.410 -15.408 5.675 1.00 95.44 270 ASP A CA 1
ATOM 2168 C C . ASP A 1 270 ? 17.721 -15.902 4.401 1.00 95.44 270 ASP A C 1
ATOM 2170 O O . ASP A 1 270 ? 18.350 -16.539 3.558 1.00 95.44 270 ASP A O 1
ATOM 2174 N N . VAL A 1 271 ? 16.461 -15.505 4.192 1.00 94.44 271 VAL A N 1
ATOM 2175 C CA . VAL A 1 271 ? 15.697 -15.808 2.968 1.00 94.44 271 VAL A CA 1
ATOM 2176 C C . VAL A 1 271 ? 16.346 -15.239 1.696 1.00 94.44 271 VAL A C 1
ATOM 2178 O O . VAL A 1 271 ? 16.074 -15.711 0.597 1.00 94.44 271 VAL A O 1
ATOM 2181 N N . LEU A 1 272 ? 17.236 -14.250 1.834 1.00 96.19 272 LEU A N 1
ATOM 2182 C CA . LEU A 1 272 ? 17.999 -13.644 0.739 1.00 96.19 272 LEU A CA 1
ATOM 2183 C C . LEU A 1 272 ? 19.446 -14.167 0.673 1.00 96.19 272 LEU A C 1
ATOM 2185 O O . LEU A 1 272 ? 20.297 -13.556 0.020 1.00 96.19 272 LEU A O 1
ATOM 2189 N N . GLY A 1 273 ? 19.750 -15.267 1.369 1.00 96.00 273 GLY A N 1
ATOM 2190 C CA . GLY A 1 273 ? 21.096 -15.834 1.459 1.00 96.00 273 GLY A CA 1
ATOM 2191 C C . GLY A 1 273 ? 22.071 -14.929 2.213 1.00 96.00 273 GLY A C 1
ATOM 2192 O O . GLY A 1 273 ? 23.216 -14.777 1.791 1.00 96.00 273 GLY A O 1
ATOM 2193 N N . GLY A 1 274 ? 21.605 -14.259 3.272 1.00 95.88 274 GLY A N 1
ATOM 2194 C CA . GLY A 1 274 ? 22.418 -13.343 4.081 1.00 95.88 274 GLY A CA 1
ATOM 2195 C C . GLY A 1 274 ? 22.686 -11.986 3.419 1.00 95.88 274 GLY A C 1
ATOM 2196 O O . GLY A 1 274 ? 23.510 -11.210 3.902 1.00 95.88 274 GLY A O 1
ATOM 2197 N N . LYS A 1 275 ? 22.004 -11.668 2.313 1.00 97.62 275 LYS A N 1
ATOM 2198 C CA . LYS A 1 275 ? 22.064 -10.344 1.680 1.00 97.62 275 LYS A CA 1
ATOM 2199 C C . LYS A 1 275 ? 21.089 -9.380 2.351 1.00 97.62 275 LYS A C 1
ATOM 2201 O O . LYS A 1 275 ? 20.055 -9.783 2.882 1.00 97.62 275 LYS A O 1
ATOM 2206 N N . THR A 1 276 ? 21.414 -8.092 2.292 1.00 97.94 276 THR A N 1
ATOM 2207 C CA . THR A 1 276 ? 20.442 -7.027 2.558 1.00 97.94 276 THR A CA 1
ATOM 2208 C C . THR A 1 276 ? 19.432 -6.963 1.415 1.00 97.94 276 THR A C 1
ATOM 2210 O O . THR A 1 276 ? 19.707 -7.445 0.309 1.00 97.94 276 THR A O 1
ATOM 2213 N N . LEU A 1 277 ? 18.275 -6.345 1.655 1.00 97.38 277 LEU A N 1
ATOM 2214 C CA . LEU A 1 277 ? 17.249 -6.193 0.623 1.00 97.38 277 LEU A CA 1
ATOM 2215 C C . LEU A 1 277 ? 17.794 -5.410 -0.580 1.00 97.38 277 LEU A C 1
ATOM 2217 O O . LEU A 1 277 ? 17.627 -5.836 -1.722 1.00 97.38 277 LEU A O 1
ATOM 2221 N N . LYS A 1 278 ? 18.542 -4.329 -0.324 1.00 97.88 278 LYS A N 1
ATOM 2222 C CA . LYS A 1 278 ? 19.207 -3.548 -1.373 1.00 97.88 278 LYS A CA 1
ATOM 2223 C C . LYS A 1 278 ? 20.183 -4.392 -2.193 1.00 97.88 278 LYS A C 1
ATOM 2225 O O . LYS A 1 278 ? 20.067 -4.423 -3.414 1.00 97.88 278 LYS A O 1
ATOM 2230 N N . LYS A 1 279 ? 21.105 -5.119 -1.550 1.00 98.12 279 LYS A N 1
ATOM 2231 C CA . LYS A 1 279 ? 22.094 -5.961 -2.255 1.00 98.12 279 LYS A CA 1
ATOM 2232 C C . LYS A 1 279 ? 21.450 -7.095 -3.045 1.00 98.12 279 LYS A C 1
ATOM 2234 O O . LYS A 1 279 ? 21.972 -7.480 -4.087 1.00 98.12 279 LYS A O 1
ATOM 2239 N N . TYR A 1 280 ? 20.352 -7.656 -2.542 1.00 98.31 280 TYR A N 1
ATOM 2240 C CA . TYR A 1 280 ? 19.600 -8.681 -3.255 1.00 98.31 280 TYR A CA 1
ATOM 2241 C C . TYR A 1 280 ? 19.033 -8.128 -4.568 1.00 98.31 280 TYR A C 1
ATOM 2243 O O . TYR A 1 280 ? 19.296 -8.696 -5.625 1.00 98.31 280 TYR A O 1
ATOM 2251 N N . TRP A 1 281 ? 18.334 -6.993 -4.517 1.00 98.00 281 TRP A N 1
ATOM 2252 C CA . TRP A 1 281 ? 17.697 -6.408 -5.698 1.00 98.00 281 TRP A CA 1
ATOM 2253 C C . TRP A 1 281 ? 18.677 -5.761 -6.675 1.00 98.00 281 TRP A C 1
ATOM 2255 O O . TRP A 1 281 ? 18.482 -5.870 -7.878 1.00 98.00 281 TRP A O 1
ATOM 2265 N N . GLN A 1 282 ? 19.785 -5.192 -6.195 1.00 97.56 282 GLN A N 1
ATOM 2266 C CA . GLN A 1 282 ? 20.864 -4.705 -7.065 1.00 97.56 282 GLN A CA 1
ATOM 2267 C C . GLN A 1 282 ? 21.506 -5.810 -7.919 1.00 97.56 282 GLN A C 1
ATOM 2269 O O . GLN A 1 282 ? 22.128 -5.510 -8.935 1.00 97.56 282 GLN A O 1
ATOM 2274 N N . ALA A 1 283 ? 21.388 -7.077 -7.509 1.00 97.50 283 ALA A N 1
ATOM 2275 C CA . ALA A 1 283 ? 21.897 -8.209 -8.276 1.00 97.50 283 ALA A CA 1
ATOM 2276 C C . ALA A 1 283 ? 20.927 -8.689 -9.376 1.00 97.50 283 ALA A C 1
ATOM 2278 O O . ALA A 1 283 ? 21.340 -9.473 -10.231 1.00 97.50 283 ALA A O 1
ATOM 2279 N N . ASP A 1 284 ? 19.662 -8.252 -9.369 1.00 97.44 284 ASP A N 1
ATOM 2280 C CA . ASP A 1 284 ? 18.686 -8.574 -10.414 1.00 97.44 284 ASP A CA 1
ATOM 2281 C C . ASP A 1 284 ? 18.743 -7.518 -11.526 1.00 97.44 284 ASP A C 1
ATOM 2283 O O . ASP A 1 284 ? 18.348 -6.370 -11.340 1.00 97.44 284 ASP A O 1
ATOM 2287 N N . SER A 1 285 ? 19.189 -7.917 -12.720 1.00 96.50 285 SER A N 1
ATOM 2288 C CA . SER A 1 285 ? 19.259 -7.037 -13.897 1.00 96.50 285 SER A CA 1
ATOM 2289 C C . SER A 1 285 ? 17.904 -6.473 -14.345 1.00 96.50 285 SER A C 1
ATOM 2291 O O . SER A 1 285 ? 17.864 -5.501 -15.099 1.00 96.50 285 SER A O 1
ATOM 2293 N N . ASN A 1 286 ? 16.797 -7.086 -13.916 1.00 96.81 286 ASN A N 1
ATOM 2294 C CA . ASN A 1 286 ? 15.436 -6.621 -14.182 1.00 96.81 286 ASN A CA 1
ATOM 2295 C C . ASN A 1 286 ? 14.856 -5.801 -13.023 1.00 96.81 286 ASN A C 1
ATOM 2297 O O . ASN A 1 286 ? 13.652 -5.531 -13.021 1.00 96.81 286 ASN A O 1
ATOM 2301 N N . CYS A 1 287 ? 15.670 -5.424 -12.037 1.00 98.62 287 CYS A N 1
ATOM 2302 C CA . CYS A 1 287 ? 15.257 -4.571 -10.938 1.00 98.62 287 CYS A CA 1
ATOM 2303 C C . CYS A 1 287 ? 15.892 -3.182 -11.045 1.00 98.62 287 CYS A C 1
ATOM 2305 O O . CYS A 1 287 ? 17.105 -3.029 -11.177 1.00 98.62 287 CYS A O 1
ATOM 2307 N N . ILE A 1 288 ? 15.044 -2.163 -10.967 1.00 98.75 288 ILE A N 1
ATOM 2308 C CA . ILE A 1 288 ? 15.435 -0.775 -10.756 1.00 98.75 288 ILE A CA 1
ATOM 2309 C C . ILE A 1 288 ? 15.478 -0.530 -9.249 1.00 98.75 288 ILE A C 1
ATOM 2311 O O . ILE A 1 288 ? 14.514 -0.817 -8.539 1.00 98.75 288 ILE A O 1
ATOM 2315 N N . VAL A 1 289 ? 16.586 0.033 -8.776 1.00 98.50 289 VAL A N 1
ATOM 2316 C CA . VAL A 1 289 ? 16.761 0.451 -7.384 1.00 98.50 289 VAL A CA 1
ATOM 2317 C C . VAL A 1 289 ? 16.915 1.964 -7.367 1.00 98.50 289 VAL A C 1
ATOM 2319 O O . VAL A 1 289 ? 17.917 2.480 -7.857 1.00 98.50 289 VAL A O 1
ATOM 2322 N N . GLU A 1 290 ? 15.938 2.665 -6.803 1.00 98.25 290 GLU A N 1
ATOM 2323 C CA . GLU A 1 290 ? 15.916 4.132 -6.743 1.00 98.25 290 GLU A CA 1
ATOM 2324 C C . GLU A 1 290 ? 15.613 4.622 -5.323 1.00 98.25 290 GLU A C 1
ATOM 2326 O O . GLU A 1 290 ? 15.426 3.835 -4.387 1.00 98.25 290 GLU A O 1
ATOM 2331 N N . GLN A 1 291 ? 15.655 5.937 -5.131 1.00 96.50 291 GLN A N 1
ATOM 2332 C CA . GLN A 1 291 ? 15.286 6.582 -3.874 1.00 96.50 291 GLN A CA 1
ATOM 2333 C C . GLN A 1 291 ? 14.064 7.472 -4.083 1.00 96.50 291 GLN A C 1
ATOM 2335 O O . GLN A 1 291 ? 13.963 8.152 -5.100 1.00 96.50 291 GLN A O 1
ATOM 2340 N N . ALA A 1 292 ? 13.187 7.502 -3.087 1.00 94.88 292 ALA A N 1
ATOM 2341 C CA . ALA A 1 292 ? 12.066 8.430 -3.004 1.00 94.88 292 ALA A CA 1
ATOM 2342 C C . ALA A 1 292 ? 12.194 9.285 -1.740 1.00 94.88 292 ALA A C 1
ATOM 2344 O O . ALA A 1 292 ? 12.785 8.854 -0.746 1.00 94.88 292 ALA A O 1
ATOM 2345 N N . LEU A 1 293 ? 11.651 10.503 -1.770 1.00 93.25 293 LEU A N 1
ATOM 2346 C CA . LEU A 1 293 ? 11.704 11.419 -0.632 1.00 93.25 293 LEU A CA 1
ATOM 2347 C C . LEU A 1 293 ? 10.732 10.965 0.468 1.00 93.25 293 LEU A C 1
ATOM 2349 O O . LEU A 1 293 ? 9.598 11.428 0.534 1.00 93.25 293 LEU A O 1
ATOM 2353 N N . ASP A 1 294 ? 11.200 10.064 1.330 1.00 95.75 294 ASP A N 1
ATOM 2354 C CA . ASP A 1 294 ? 10.453 9.539 2.473 1.00 95.75 294 ASP A CA 1
ATOM 2355 C C . ASP A 1 294 ? 11.134 9.935 3.784 1.00 95.75 294 ASP A C 1
ATOM 2357 O O . ASP A 1 294 ? 12.115 9.327 4.228 1.00 95.75 294 ASP A O 1
ATOM 2361 N N . ILE A 1 295 ? 10.657 11.030 4.365 1.00 93.44 295 ILE A N 1
ATOM 2362 C CA . ILE A 1 295 ? 11.265 11.675 5.526 1.00 93.44 295 ILE A CA 1
ATOM 2363 C C . ILE A 1 295 ? 10.211 11.984 6.585 1.00 93.44 295 ILE A C 1
ATOM 2365 O O . ILE A 1 295 ? 9.026 12.150 6.280 1.00 93.44 295 ILE A O 1
ATOM 2369 N N . ASP A 1 296 ? 10.673 12.093 7.830 1.00 92.25 296 ASP A N 1
ATOM 2370 C CA . ASP A 1 296 ? 9.897 12.739 8.882 1.00 92.25 296 ASP A CA 1
ATOM 2371 C C . ASP A 1 296 ? 9.681 14.213 8.499 1.00 92.25 296 ASP A C 1
ATOM 2373 O O . ASP A 1 296 ? 10.623 14.920 8.132 1.00 92.25 296 ASP A O 1
ATOM 2377 N N . ASP A 1 297 ? 8.427 14.648 8.525 1.00 91.69 297 ASP A N 1
ATOM 2378 C CA . ASP A 1 297 ? 7.995 15.998 8.160 1.00 91.69 297 ASP A CA 1
ATOM 2379 C C . ASP A 1 297 ? 7.777 16.900 9.385 1.00 91.69 297 ASP A C 1
ATOM 2381 O O . ASP A 1 297 ? 7.374 18.056 9.237 1.00 91.69 297 ASP A O 1
ATOM 2385 N N . GLY A 1 298 ? 8.044 16.393 10.594 1.00 92.62 298 GLY A N 1
ATOM 2386 C CA . GLY A 1 298 ? 7.837 17.107 11.849 1.00 92.62 298 GLY A CA 1
ATOM 2387 C C . GLY A 1 298 ? 6.364 17.330 12.200 1.00 92.62 298 GLY A C 1
ATOM 2388 O O . GLY A 1 298 ? 6.074 18.100 13.120 1.00 92.62 298 GLY A O 1
ATOM 2389 N N . TYR A 1 299 ? 5.424 16.699 11.490 1.00 95.25 299 TYR A N 1
ATOM 2390 C CA . TYR A 1 299 ? 4.005 16.792 11.811 1.00 95.25 299 TYR A CA 1
ATOM 2391 C C . TYR A 1 299 ? 3.718 16.110 13.166 1.00 95.25 299 TYR A C 1
ATOM 2393 O O . TYR A 1 299 ? 4.260 15.040 13.455 1.00 95.25 299 TYR A O 1
ATOM 2401 N N . PRO A 1 300 ? 2.861 16.687 14.031 1.00 95.19 300 PRO A N 1
ATOM 2402 C CA . PRO A 1 300 ? 2.560 16.129 15.349 1.00 95.19 300 PRO A CA 1
ATOM 2403 C C . PRO A 1 300 ? 1.561 14.961 15.254 1.00 95.19 300 PRO A C 1
ATOM 2405 O O . PRO A 1 300 ? 0.408 15.079 15.668 1.00 95.19 300 PRO A O 1
ATOM 2408 N N . TYR A 1 301 ? 1.999 13.835 14.690 1.00 96.62 301 TYR A N 1
ATOM 2409 C CA . TYR A 1 301 ? 1.191 12.621 14.533 1.00 96.62 301 TYR A CA 1
ATOM 2410 C C . TYR A 1 301 ? 0.644 12.116 15.869 1.00 96.62 301 TYR A C 1
ATOM 2412 O O . TYR A 1 301 ? 1.369 12.055 16.870 1.00 96.62 301 TYR A O 1
ATOM 2420 N N . PHE A 1 302 ? -0.613 11.669 15.881 1.00 95.38 302 PHE A N 1
ATOM 2421 C CA . PHE A 1 302 ? -1.201 11.043 17.061 1.00 95.38 302 PHE A CA 1
ATOM 2422 C C . PHE A 1 302 ? -0.429 9.785 17.472 1.00 95.38 302 PHE A C 1
ATOM 2424 O O . PHE A 1 302 ? -0.221 9.568 18.668 1.00 95.38 302 PHE A O 1
ATOM 2431 N N . CYS A 1 303 ? 0.069 9.006 16.508 1.00 94.25 303 CYS A N 1
ATOM 2432 C CA . CYS A 1 303 ? 0.911 7.831 16.758 1.00 94.25 303 CYS A CA 1
ATOM 2433 C C . CYS A 1 303 ? 2.099 8.116 17.695 1.00 94.25 303 CYS A C 1
ATOM 2435 O O . CYS A 1 303 ? 2.470 7.264 18.504 1.00 94.25 303 CYS A O 1
ATOM 2437 N N . HIS A 1 304 ? 2.649 9.334 17.665 1.00 93.50 304 HIS A N 1
ATOM 2438 C CA . HIS A 1 304 ? 3.711 9.734 18.586 1.00 93.50 304 HIS A CA 1
ATOM 2439 C C . HIS A 1 304 ? 3.238 9.786 20.046 1.00 93.50 304 HIS A C 1
ATOM 2441 O O . HIS A 1 304 ? 3.954 9.363 20.947 1.00 93.50 304 HIS A O 1
ATOM 2447 N N . THR A 1 305 ? 2.008 10.240 20.292 1.00 90.62 305 THR A N 1
ATOM 2448 C CA . THR A 1 305 ? 1.446 10.399 21.647 1.00 90.62 305 THR A CA 1
ATOM 2449 C C . THR A 1 305 ? 1.208 9.074 22.375 1.00 90.62 305 THR A C 1
ATOM 2451 O O . THR A 1 305 ? 1.110 9.057 23.601 1.00 90.62 305 THR A O 1
ATOM 2454 N N . ILE A 1 306 ? 1.139 7.969 21.628 1.00 86.44 306 ILE A N 1
ATOM 2455 C CA . ILE A 1 306 ? 0.959 6.608 22.150 1.00 86.44 306 ILE A CA 1
ATOM 2456 C C . ILE A 1 306 ? 2.251 5.781 22.102 1.00 86.44 306 ILE A C 1
ATOM 2458 O O . ILE A 1 306 ? 2.204 4.571 22.317 1.00 86.44 306 ILE A O 1
ATOM 2462 N N . ASN A 1 307 ? 3.398 6.414 21.826 1.00 86.12 307 ASN A N 1
ATOM 2463 C CA . ASN A 1 307 ? 4.703 5.758 21.691 1.00 86.12 307 ASN A CA 1
ATOM 2464 C C . ASN A 1 307 ? 4.695 4.597 20.680 1.00 86.12 307 ASN A C 1
ATOM 2466 O O . ASN A 1 307 ? 5.286 3.541 20.925 1.00 86.12 307 ASN A O 1
ATOM 2470 N N . LEU A 1 308 ? 4.005 4.768 19.547 1.00 87.94 308 LEU A N 1
ATOM 2471 C CA . LEU A 1 308 ? 4.133 3.818 18.446 1.00 87.94 308 LEU A CA 1
ATOM 2472 C C . LEU A 1 308 ? 5.580 3.874 17.912 1.00 87.94 308 LEU A C 1
ATOM 2474 O O . LEU A 1 308 ? 6.123 4.973 17.774 1.00 87.94 308 LEU A O 1
ATOM 2478 N N . PRO A 1 309 ? 6.234 2.734 17.622 1.00 87.56 309 PRO A N 1
ATOM 2479 C CA . PRO A 1 309 ? 7.527 2.741 16.946 1.00 87.56 309 PRO A CA 1
ATOM 2480 C C . PRO A 1 309 ? 7.440 3.432 15.579 1.00 87.56 309 PRO A C 1
ATOM 2482 O O . PRO A 1 309 ? 6.452 3.275 14.866 1.00 87.56 309 PRO A O 1
ATOM 2485 N N . GLN A 1 310 ? 8.473 4.198 15.229 1.00 90.62 310 GLN A N 1
ATOM 2486 C CA . GLN A 1 310 ? 8.586 4.843 13.918 1.00 90.62 310 GLN A CA 1
ATOM 2487 C C . GLN A 1 310 ? 9.117 3.867 12.854 1.00 90.62 310 GLN A C 1
ATOM 2489 O O . GLN A 1 310 ? 9.831 2.918 13.188 1.00 90.62 310 GLN A O 1
ATOM 2494 N N . ASN A 1 311 ? 8.803 4.150 11.586 1.00 88.25 311 ASN A N 1
ATOM 2495 C CA . ASN A 1 311 ? 9.181 3.368 10.397 1.00 88.25 311 ASN A CA 1
ATOM 2496 C C . ASN A 1 311 ? 10.611 3.606 9.868 1.00 88.25 311 ASN A C 1
ATOM 2498 O O . ASN A 1 311 ? 11.033 4.775 9.678 1.00 88.25 311 ASN A O 1
#

Sequence (311 aa):
MMPQYTDKVLTIALLVTFFLVTSCRTVNQTSIPYQQITGWSRHSNAQVTHFLQTTDTMKSRKVAVFDCDGTLIGQRPYYLNDEALFSYMAAYRGKTDDISKQKYALFEKFCSEKETLTDDEYYHYYARMLSGMTREEARQIGIRTYNRCYTSKVFTDMQTLITNLKRHNFEIWVVTGSLELLYQQVCTEAFGIPEDHIIGIRIKEGADGKLMDECERPLSLEAGKVNAIKKYIGVKPLLAAGNSRGDLEMMQYAQSLKIILNPNDTRALDVLGGKTLKKYWQADSNCIVEQALDIDDGYPYFCHTINLPQN

Radius of gyration: 28.66 Å; chains: 1; bounding box: 49×41×131 Å

pLDDT: mean 91.59, std 15.76, range [36.94, 98.94]

Organism: Segatella bryantii (NCBI:txid77095)

Foldseek 3Di:
DDDDDDDDDDDDDPDPPPPPPPPPPPPPPPPLDADAQPQADPVVSVLLSVLLVVCLPPPDAAAAEEAPDLTFFFQPFHRLQCLLLLVVLCVLPPDDDPVSVVLVVLVVVCLVCVVPDDLQVNVLSVLQNQFQHALVVLLVSLVVSCVVPTVVRGFVSVLSSLVRCVSSVHQYAYQYLHELSSCLVVCCVRRVHHSLRYHAFAFDADPVNTGHSHTDPDHSWAVSVVVRCCPRVVDQHQEYEDAENRCVNNQVSHDAAYEYEPFDQPAFDVVLVRGGPVRSQVPDPRYHYGYTPRDHPVDPRPCVVSVNGTD

Secondary structure (DSSP, 8-state):
------------------------------PPPPPP-TTS-HHHHHHHHHHHHHHTT--S-EEEEE--BTTTB--SSS-HHHHHHHHHHHTTTT--SHHHHHHHHHHHHHHHHTTT--HHHHHHHHHHHHTT--HHHHHHHHHHHHHHHTGGGB-HHHHHHHHHHHHTTEEEEEEEEEEHHHHHHHHHHHH---GGGEEEEPEEE-TTS-EEEEEPSSPSSTHHHHHHIIIII-S--SEEEESSGGGHHHHHH-SSEEEEES---S-EEGGGTTEEHHHHHHT-TTEEEE-----------HHHHTTPPP-

InterPro domains:
  IPR023214 HAD superfamily [G3DSA:3.40.50.1000] (111-297)
  IPR036412 HAD-like superfamily [SSF56784] (60-265)
  IPR050582 HAD-like hydrolase superfamily, SerB [PTHR43344] (52-264)